Protein AF-A0AAW0W964-F1 (afdb_monomer)

Mean predicted aligned error: 4.74 Å

Organism: Cherax quadricarinatus (NCBI:txid27406)

Sequence (251 aa):
DKFVESQHTDKDSLHNAIYWYRKGFEVQPNEYAGINLATLLVIAGNDFSKSAELKHIGRVLNNLIGKKGSLSSLEDYWDVATFFEISVLAEDYGKAVQAAECMFKLKPPNWYLKSTIGNIMLINRFRKRPEDTEPGPEETIFNFWIDYFVEATKTELGDVIRFPILILEPTRMYQPSYYLPSYVTVNLGAEEKSIQVWNLCLDQMKGNCRQVHDWLFNASSIKTITLYKRDERAVFLYVQENSDDFQMFFP

Solvent-accessible surface area (backbone atoms only — not comparable to full-atom values): 14137 Å² total; per-residue (Å²): 104,72,28,68,72,48,74,69,62,42,58,66,56,47,53,52,49,43,51,52,30,47,54,47,29,74,77,56,75,45,63,71,42,41,51,53,32,45,45,48,42,26,59,74,64,48,45,56,95,74,32,67,64,45,46,48,45,52,51,51,47,52,54,58,52,55,74,71,49,55,81,93,71,54,84,53,64,68,62,40,49,49,53,22,52,52,20,54,64,71,67,37,28,63,58,20,40,56,27,49,55,51,52,63,72,66,66,66,61,52,69,60,52,46,54,56,52,51,52,50,55,46,40,64,70,40,49,91,67,70,90,86,63,79,74,51,62,47,43,50,55,31,50,49,52,50,53,25,51,54,56,42,50,52,91,69,89,68,101,68,50,66,42,51,29,32,34,57,46,72,65,49,102,89,40,76,56,47,76,40,49,27,38,39,33,55,38,76,88,46,96,71,37,31,41,36,43,38,52,62,49,62,47,45,73,71,72,75,48,87,73,90,46,71,46,78,40,45,59,89,42,51,72,52,75,46,77,38,94,90,41,89,48,28,35,37,45,37,46,71,92,48,97,69,66,46,42,35,31,48,88

Nearest PDB structures (foldseek):
  5ulm-assembly2_B  TM=9.251E-01  e=2.725E-22  Homo sapiens
  5ulm-assembly1_A  TM=9.257E-01  e=1.596E-21  Homo sapiens
  8qgy-assembly1_A  TM=9.243E-01  e=6.568E-21  Homo sapiens
  8qgy-assembly1_B  TM=9.274E-01  e=2.322E-20  Homo sapiens
  4i1a-assembly3_A  TM=4.425E-01  e=7.559E+00  Bacillus subtilis subsp. subtilis str. 168

Radius of gyration: 20.47 Å; Cα contacts (8 Å, |Δi|>4): 343; chains: 1; bounding box: 44×40×60 Å

Foldseek 3Di:
DVCVVVVNPPVVVLVVLLVVLVVVCVVPNDLVSLLSNLLSCLSVVDQCVPDPSNVVSLVSLCVRLVVVDDLVPDLDLSSLLSQLSSCVSVVVLVSNLVSLQVNVVNPDDLVSLVVSLVSSVSNVVSHDDDPPDDDALSVVSSVLSSQQSVQVNDPDDDPDQKFWKWWWDPDDPPRHIDTWTWMWGFPPPDPFTWIKIATSDSCVSVVNDDDDGIDIGTPVQWPDKDADPVDRQWIWTDGNPDPDITTIGGD

InterPro domains:
  IPR025136 MAP3K, TRAFs-binding domain [PF13281] (1-148)
  IPR043969 MAP3K, PH domain [PF19039] (160-251)

pLDDT: mean 92.48, std 6.0, range [64.12, 98.38]

Structure (mmCIF, N/CA/C/O backbone):
data_AF-A0AAW0W964-F1
#
_entry.id   AF-A0AAW0W964-F1
#
loop_
_atom_site.group_PDB
_atom_site.id
_atom_site.type_symbol
_atom_site.label_atom_id
_atom_site.label_alt_id
_atom_site.label_comp_id
_atom_site.label_asym_id
_atom_site.label_entity_id
_atom_site.label_seq_id
_atom_site.pdbx_PDB_ins_code
_atom_site.Cartn_x
_atom_site.Cartn_y
_atom_site.Cartn_z
_atom_site.occupancy
_atom_site.B_iso_or_equiv
_atom_site.auth_seq_id
_atom_site.auth_comp_id
_atom_site.auth_asym_id
_atom_site.auth_atom_id
_atom_site.pdbx_PDB_model_num
ATOM 1 N N . ASP A 1 1 ? -4.528 -11.127 -19.262 1.00 69.62 1 ASP A N 1
ATOM 2 C CA . ASP A 1 1 ? -3.121 -11.004 -19.699 1.00 69.62 1 ASP A CA 1
ATOM 3 C C . ASP A 1 1 ? -2.576 -12.412 -19.895 1.00 69.62 1 ASP A C 1
ATOM 5 O O . ASP A 1 1 ? -2.638 -13.194 -18.953 1.00 69.62 1 ASP A O 1
ATOM 9 N N . LYS A 1 2 ? -2.079 -12.750 -21.094 1.00 84.69 2 LYS A N 1
ATOM 10 C CA . LYS A 1 2 ? -1.660 -14.125 -21.432 1.00 84.69 2 LYS A CA 1
ATOM 11 C C . LYS A 1 2 ? -0.538 -14.654 -20.536 1.00 84.69 2 LYS A C 1
ATOM 13 O O . LYS A 1 2 ? -0.539 -15.830 -20.186 1.00 84.69 2 LYS A O 1
ATOM 18 N N . PHE A 1 3 ? 0.398 -13.796 -20.132 1.00 84.75 3 PHE A N 1
ATOM 19 C CA . PHE A 1 3 ? 1.490 -14.191 -19.252 1.00 84.75 3 PHE A CA 1
ATOM 20 C C . PHE A 1 3 ? 0.966 -14.512 -17.848 1.00 84.75 3 PHE A C 1
ATOM 22 O O . PHE A 1 3 ? 1.270 -15.580 -17.316 1.00 84.75 3 PHE A O 1
ATOM 29 N N . VAL A 1 4 ? 0.119 -13.652 -17.280 1.00 81.75 4 VAL A N 1
ATOM 30 C CA . VAL A 1 4 ? -0.502 -13.888 -15.962 1.00 81.75 4 VAL A CA 1
ATOM 31 C C . VAL A 1 4 ? -1.421 -15.118 -15.991 1.00 81.75 4 VAL A C 1
ATOM 33 O O . VAL A 1 4 ? -1.336 -15.972 -15.110 1.00 81.75 4 VAL A O 1
ATOM 36 N N . GLU A 1 5 ? -2.242 -15.261 -17.034 1.00 84.44 5 GLU A N 1
ATOM 37 C CA . GLU A 1 5 ? -3.156 -16.399 -17.237 1.00 84.44 5 GLU A CA 1
ATOM 38 C C . GLU A 1 5 ? -2.407 -17.730 -17.393 1.00 84.44 5 GLU A C 1
ATOM 40 O O . GLU A 1 5 ? -2.866 -18.760 -16.905 1.00 84.44 5 GLU A O 1
ATOM 45 N N . SER A 1 6 ? -1.213 -17.712 -17.993 1.00 83.69 6 SER A N 1
ATOM 46 C CA . SER A 1 6 ? -0.332 -18.884 -18.116 1.00 83.69 6 SER A CA 1
ATOM 47 C C . SER A 1 6 ? 0.390 -19.272 -16.816 1.00 83.69 6 SER A C 1
ATOM 49 O O . SER A 1 6 ? 1.357 -20.033 -16.852 1.00 83.69 6 SER A O 1
ATOM 51 N N . GLN A 1 7 ? 0.002 -18.709 -15.668 1.00 86.31 7 GLN A N 1
ATOM 52 C CA . GLN A 1 7 ? 0.743 -18.826 -14.408 1.00 86.31 7 GLN A CA 1
ATOM 53 C C . GLN A 1 7 ? 2.214 -18.395 -14.538 1.00 86.31 7 GLN A C 1
ATOM 55 O O . GLN A 1 7 ? 3.093 -18.936 -13.866 1.00 86.31 7 GLN A O 1
ATOM 60 N N . HIS A 1 8 ? 2.478 -17.368 -15.351 1.00 86.31 8 HIS A N 1
ATOM 61 C CA . HIS A 1 8 ? 3.801 -16.777 -15.578 1.00 86.31 8 HIS A CA 1
ATOM 62 C C . HIS A 1 8 ? 4.788 -17.668 -16.360 1.00 86.31 8 HIS A C 1
ATOM 64 O O . HIS A 1 8 ? 6.011 -17.516 -16.229 1.00 86.31 8 HIS A O 1
ATOM 70 N N . THR A 1 9 ? 4.276 -18.592 -17.181 1.00 87.25 9 THR A N 1
ATOM 71 C CA . THR A 1 9 ? 5.090 -19.538 -17.967 1.00 87.25 9 THR A CA 1
ATOM 72 C C . THR A 1 9 ? 5.253 -19.146 -19.438 1.00 87.25 9 THR A C 1
ATOM 74 O O . THR A 1 9 ? 6.277 -19.480 -20.030 1.00 87.25 9 THR A O 1
ATOM 77 N N . ASP A 1 10 ? 4.322 -18.379 -20.016 1.00 92.19 10 ASP A N 1
ATOM 78 C CA . ASP A 1 10 ? 4.367 -17.924 -21.414 1.00 92.19 10 ASP A CA 1
ATOM 79 C C . ASP A 1 10 ? 5.400 -16.798 -21.619 1.00 92.19 10 ASP A C 1
ATOM 81 O O . ASP A 1 10 ? 5.095 -15.600 -21.633 1.00 92.19 10 ASP A O 1
ATOM 85 N N . LYS A 1 11 ? 6.669 -17.192 -21.757 1.00 92.19 11 LYS A N 1
ATOM 86 C CA . LYS A 1 11 ? 7.786 -16.263 -21.974 1.00 92.19 11 LYS A CA 1
ATOM 87 C C . LYS A 1 11 ? 7.728 -15.560 -23.330 1.00 92.19 11 LYS A C 1
ATOM 89 O O . LYS A 1 11 ? 8.245 -14.451 -23.434 1.00 92.19 11 LYS A O 1
ATOM 94 N N . ASP A 1 12 ? 7.072 -16.136 -24.333 1.00 93.31 12 ASP A N 1
ATOM 95 C CA . ASP A 1 12 ? 6.943 -15.510 -25.651 1.00 93.31 12 ASP A CA 1
ATOM 96 C C . ASP A 1 12 ? 6.002 -14.305 -25.598 1.00 93.31 12 ASP A C 1
ATOM 98 O O . ASP A 1 12 ? 6.335 -13.231 -26.110 1.00 93.31 12 ASP A O 1
ATOM 102 N N . SER A 1 13 ? 4.861 -14.430 -24.914 1.00 92.31 13 SER A N 1
ATOM 103 C CA . SER A 1 13 ? 3.975 -13.291 -24.651 1.00 92.31 13 SER A CA 1
ATOM 104 C C . SER A 1 13 ? 4.677 -12.203 -23.835 1.00 92.31 13 SER A C 1
ATOM 106 O O . SER A 1 13 ? 4.548 -11.024 -24.167 1.00 92.31 13 SER A O 1
ATOM 108 N N . LEU A 1 14 ? 5.479 -12.576 -22.829 1.00 92.75 14 LEU A N 1
ATOM 109 C CA . LEU A 1 14 ? 6.284 -11.627 -22.048 1.00 92.75 14 LEU A CA 1
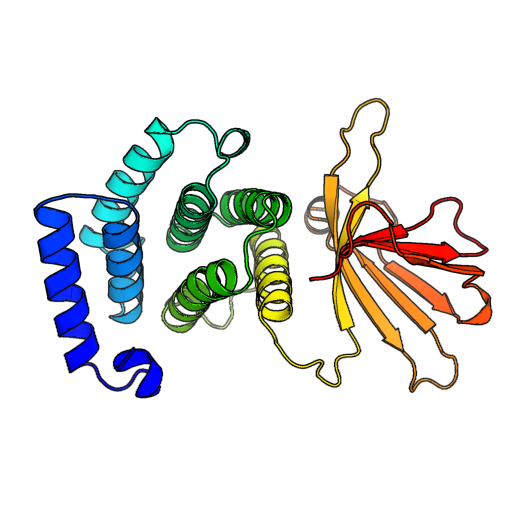ATOM 110 C C . LEU A 1 14 ? 7.285 -10.863 -22.931 1.00 92.75 14 LEU A C 1
ATOM 112 O O . LEU A 1 14 ? 7.324 -9.634 -22.893 1.00 92.75 14 LEU A O 1
ATOM 116 N N . HIS A 1 15 ? 8.076 -11.562 -23.750 1.00 94.75 15 HIS A N 1
ATOM 117 C CA . HIS A 1 15 ? 9.058 -10.923 -24.634 1.00 94.75 15 HIS A CA 1
ATOM 118 C C . HIS A 1 15 ? 8.397 -10.001 -25.663 1.00 94.75 15 HIS A C 1
ATOM 120 O O . HIS A 1 15 ? 8.884 -8.892 -25.895 1.00 94.75 15 HIS A O 1
ATOM 126 N N . ASN A 1 16 ? 7.266 -10.421 -26.236 1.00 95.62 16 ASN A N 1
ATOM 127 C CA . ASN A 1 16 ? 6.490 -9.595 -27.158 1.00 95.62 16 ASN A CA 1
ATOM 128 C C . ASN A 1 16 ? 5.936 -8.340 -26.473 1.00 95.62 16 ASN A C 1
ATOM 130 O O . ASN A 1 16 ? 6.028 -7.250 -27.037 1.00 95.62 16 ASN A O 1
ATOM 134 N N . ALA A 1 17 ? 5.409 -8.462 -25.252 1.00 95.00 17 ALA A N 1
ATOM 135 C CA . ALA A 1 17 ? 4.933 -7.315 -24.484 1.00 95.00 17 ALA A CA 1
ATOM 136 C C . ALA A 1 17 ? 6.071 -6.318 -24.219 1.00 95.00 17 ALA A C 1
ATOM 138 O O . ALA A 1 17 ? 5.933 -5.138 -24.535 1.00 95.00 17 ALA A O 1
ATOM 139 N N . ILE A 1 18 ? 7.226 -6.792 -23.738 1.00 96.62 18 ILE A N 1
ATOM 140 C CA . ILE A 1 18 ? 8.418 -5.955 -23.522 1.00 96.62 18 ILE A CA 1
ATOM 141 C C . ILE A 1 18 ? 8.815 -5.238 -24.815 1.00 96.62 18 ILE A C 1
ATOM 143 O O . ILE A 1 18 ? 9.087 -4.040 -24.790 1.00 96.62 18 ILE A O 1
ATOM 147 N N . TYR A 1 19 ? 8.843 -5.945 -25.949 1.00 96.81 19 TYR A N 1
ATOM 148 C CA . TYR A 1 19 ? 9.192 -5.355 -27.240 1.00 96.81 19 TYR A CA 1
ATOM 149 C C . TYR A 1 19 ? 8.268 -4.186 -27.606 1.00 96.81 19 TYR A C 1
ATOM 151 O O . TYR A 1 19 ? 8.751 -3.099 -27.931 1.00 96.81 19 TYR A O 1
ATOM 159 N N . TRP A 1 20 ? 6.951 -4.381 -27.516 1.00 96.94 20 TRP A N 1
ATOM 160 C CA . TRP A 1 20 ? 5.979 -3.358 -27.901 1.00 96.94 20 TRP A CA 1
ATOM 161 C C . TRP A 1 20 ? 5.921 -2.189 -26.919 1.00 96.94 20 TRP A C 1
ATOM 163 O O . TRP A 1 20 ? 5.897 -1.040 -27.361 1.00 96.94 20 TRP A O 1
ATOM 173 N N . TYR A 1 21 ? 5.983 -2.447 -25.609 1.00 97.06 21 TYR A N 1
ATOM 174 C CA . TYR A 1 21 ? 6.066 -1.380 -24.609 1.00 97.06 21 TYR A CA 1
ATOM 175 C C . TYR A 1 21 ? 7.348 -0.561 -24.762 1.00 97.06 21 TYR A C 1
ATOM 177 O O . TYR A 1 21 ? 7.292 0.665 -24.699 1.00 97.06 21 TYR A O 1
ATOM 185 N N . ARG A 1 22 ? 8.485 -1.208 -25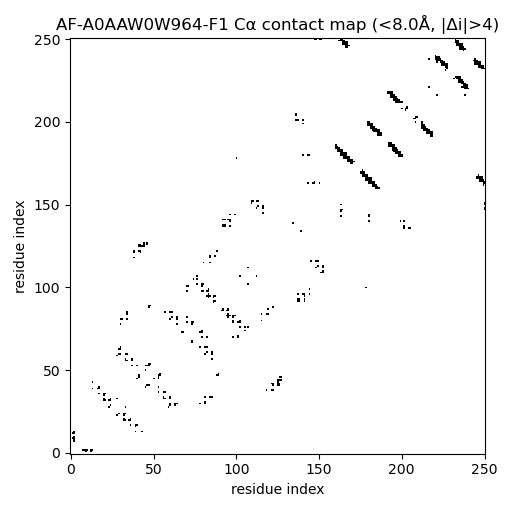.050 1.00 97.62 22 ARG A N 1
ATOM 186 C CA . ARG A 1 22 ? 9.748 -0.518 -25.341 1.00 97.62 22 ARG A CA 1
ATOM 187 C C . ARG A 1 22 ? 9.615 0.390 -26.555 1.00 97.62 22 ARG A C 1
ATOM 189 O O . ARG A 1 22 ? 9.970 1.561 -26.472 1.00 97.62 22 ARG A O 1
ATOM 196 N N . LYS A 1 23 ? 9.054 -0.112 -27.658 1.00 96.69 23 LYS A N 1
ATOM 197 C CA . LYS A 1 23 ? 8.843 0.692 -28.871 1.00 96.69 23 LYS A CA 1
ATOM 198 C C . LYS A 1 23 ? 7.912 1.875 -28.627 1.00 96.69 23 LYS A C 1
ATOM 200 O O . LYS A 1 23 ? 8.220 2.981 -29.059 1.00 96.69 23 LYS A O 1
ATOM 205 N N . GLY A 1 24 ? 6.812 1.665 -27.906 1.00 95.75 24 GLY A N 1
ATOM 206 C CA . GLY A 1 24 ? 5.900 2.744 -27.528 1.00 95.75 24 GLY A CA 1
ATOM 207 C C . GLY A 1 24 ? 6.585 3.807 -26.667 1.00 95.75 24 GLY A C 1
ATOM 208 O O . GLY A 1 24 ? 6.453 4.997 -26.939 1.00 95.75 24 GLY A O 1
ATOM 209 N N . PHE A 1 25 ? 7.371 3.378 -25.679 1.00 96.44 25 PHE A N 1
ATOM 210 C CA . PHE A 1 25 ? 8.092 4.276 -24.780 1.00 96.44 25 PHE A CA 1
ATOM 211 C C . PHE A 1 25 ? 9.202 5.068 -25.487 1.00 96.44 25 PHE A C 1
ATOM 213 O O . PHE A 1 25 ? 9.373 6.247 -25.199 1.00 96.44 25 PHE A O 1
ATOM 220 N N . GLU A 1 26 ? 9.919 4.460 -26.438 1.00 95.62 26 GLU A N 1
ATOM 221 C CA . GLU A 1 26 ? 10.921 5.139 -27.278 1.00 95.62 26 GLU A CA 1
ATOM 222 C C . GLU A 1 26 ? 10.301 6.251 -28.140 1.00 95.62 26 GLU A C 1
ATOM 224 O O . GLU A 1 26 ? 10.921 7.296 -28.335 1.00 95.62 26 GLU A O 1
ATOM 229 N N . VAL A 1 27 ? 9.087 6.034 -28.659 1.00 95.38 27 VAL A N 1
ATOM 230 C CA . VAL A 1 27 ? 8.383 7.002 -29.517 1.00 95.38 27 VAL A CA 1
ATOM 231 C C . VAL A 1 27 ? 7.747 8.120 -28.695 1.00 95.38 27 VAL A C 1
ATOM 233 O O . VAL A 1 27 ? 7.888 9.294 -29.035 1.00 95.38 27 VAL A O 1
ATOM 236 N N . GLN A 1 28 ? 7.035 7.767 -27.625 1.00 94.12 28 GLN A N 1
ATOM 237 C CA . GLN A 1 28 ? 6.332 8.719 -26.775 1.00 94.12 28 GLN A CA 1
ATOM 238 C C . GLN A 1 28 ? 6.397 8.277 -25.307 1.00 94.12 28 GLN A C 1
ATOM 240 O O . GLN A 1 28 ? 5.513 7.5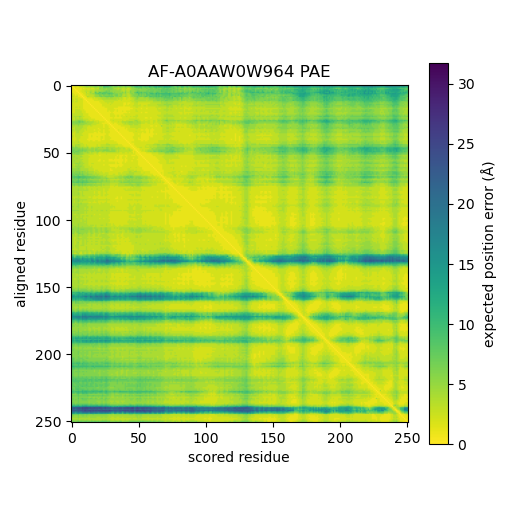55 -24.830 1.00 94.12 28 GLN A O 1
ATOM 245 N N . PRO A 1 29 ? 7.413 8.744 -24.561 1.00 93.25 29 PRO A N 1
ATOM 246 C CA . PRO A 1 29 ? 7.522 8.453 -23.142 1.00 93.25 29 PRO A CA 1
ATOM 247 C C . PRO A 1 29 ? 6.300 8.970 -22.375 1.00 93.25 29 PRO A C 1
ATOM 249 O O . PRO A 1 29 ? 5.965 10.152 -22.447 1.00 93.25 29 PRO A O 1
ATOM 252 N N . ASN A 1 30 ? 5.648 8.080 -21.632 1.00 94.19 30 ASN A N 1
ATOM 253 C CA . ASN A 1 30 ? 4.539 8.389 -20.731 1.00 94.19 30 ASN A CA 1
ATOM 254 C C . ASN A 1 30 ? 4.547 7.425 -19.536 1.00 94.19 30 ASN A C 1
ATOM 256 O O . ASN A 1 30 ? 5.224 6.392 -19.568 1.00 94.19 30 ASN A O 1
ATOM 260 N N . GLU A 1 31 ? 3.806 7.778 -18.490 1.00 92.44 31 GLU A N 1
ATOM 261 C CA . GLU A 1 31 ? 3.749 7.065 -17.214 1.00 92.44 31 GLU A CA 1
ATOM 262 C C . GLU A 1 31 ? 3.287 5.620 -17.396 1.00 92.44 31 GLU A C 1
ATOM 264 O O . GLU A 1 31 ? 3.983 4.688 -16.996 1.00 92.44 31 GLU A O 1
ATOM 269 N N . TYR A 1 32 ? 2.165 5.435 -18.096 1.00 91.06 32 TYR A N 1
ATOM 270 C CA . TYR A 1 32 ? 1.557 4.129 -18.328 1.00 91.06 32 TYR A CA 1
ATOM 271 C C . TYR A 1 32 ? 2.494 3.170 -19.074 1.00 91.06 32 TYR A C 1
ATOM 273 O O . TYR A 1 32 ? 2.693 2.028 -18.658 1.00 91.06 32 TYR A O 1
ATOM 281 N N . ALA A 1 33 ? 3.094 3.613 -20.180 1.00 93.25 33 ALA A N 1
ATOM 282 C CA . ALA A 1 33 ? 4.009 2.779 -20.953 1.00 93.25 33 ALA A CA 1
ATOM 283 C C . ALA A 1 33 ? 5.302 2.493 -20.179 1.00 93.25 33 ALA A C 1
ATOM 285 O O . ALA A 1 33 ? 5.790 1.364 -20.199 1.00 93.25 33 ALA A O 1
ATOM 286 N N . GLY A 1 34 ? 5.842 3.498 -19.484 1.00 95.44 34 GLY A N 1
ATOM 287 C CA . GLY A 1 34 ? 7.085 3.356 -18.735 1.00 95.44 34 GLY A CA 1
ATOM 288 C C . GLY A 1 34 ? 6.947 2.407 -17.550 1.00 95.44 34 GLY A C 1
ATOM 289 O O . GLY A 1 34 ? 7.818 1.559 -17.362 1.00 95.44 34 GLY A O 1
ATOM 290 N N . ILE A 1 35 ? 5.857 2.494 -16.780 1.00 94.44 35 ILE A N 1
ATOM 291 C CA . ILE A 1 35 ? 5.691 1.633 -15.608 1.00 94.44 35 ILE A CA 1
ATOM 292 C C . ILE A 1 35 ? 5.424 0.180 -15.993 1.00 94.44 35 ILE A C 1
ATOM 294 O O . ILE A 1 35 ? 6.065 -0.719 -15.453 1.00 94.44 35 ILE A O 1
ATOM 298 N N . ASN A 1 36 ? 4.590 -0.060 -17.011 1.00 93.62 36 ASN A N 1
ATOM 299 C CA . ASN A 1 36 ? 4.369 -1.408 -17.534 1.00 93.62 36 ASN A CA 1
ATOM 300 C C . ASN A 1 36 ? 5.663 -2.007 -18.096 1.00 93.62 36 ASN A C 1
ATOM 302 O O . ASN A 1 36 ? 5.990 -3.155 -17.801 1.00 93.62 36 ASN A O 1
ATOM 306 N N . LEU A 1 37 ? 6.448 -1.226 -18.846 1.00 96.00 37 LEU A N 1
ATOM 307 C CA . LEU A 1 37 ? 7.749 -1.675 -19.338 1.00 96.00 37 LEU A CA 1
ATOM 308 C C . LEU A 1 37 ? 8.696 -2.041 -18.189 1.00 96.00 37 LEU A C 1
ATOM 310 O O . LEU A 1 37 ? 9.320 -3.100 -18.229 1.00 96.00 37 LEU A O 1
ATOM 314 N N . ALA A 1 38 ? 8.796 -1.195 -17.161 1.00 95.62 38 ALA A N 1
ATOM 315 C CA . ALA A 1 38 ? 9.648 -1.453 -16.005 1.00 95.62 38 ALA A CA 1
ATOM 316 C C . ALA A 1 38 ? 9.230 -2.729 -15.257 1.00 95.62 38 ALA A C 1
ATOM 318 O O . ALA A 1 38 ? 10.078 -3.577 -14.974 1.00 95.62 38 ALA A O 1
ATOM 319 N N . THR A 1 39 ? 7.931 -2.907 -15.011 1.00 93.62 39 THR A N 1
ATOM 320 C CA . THR A 1 39 ? 7.362 -4.112 -14.392 1.00 93.62 39 THR A CA 1
ATOM 321 C C . THR A 1 39 ? 7.710 -5.363 -15.198 1.00 93.62 39 THR A C 1
ATOM 323 O O . THR A 1 39 ? 8.255 -6.322 -14.651 1.00 93.62 39 THR A O 1
ATOM 326 N N . LEU A 1 40 ? 7.496 -5.348 -16.518 1.00 94.62 40 LEU A N 1
ATOM 327 C CA . LEU A 1 40 ? 7.810 -6.487 -17.389 1.00 94.62 40 LEU A CA 1
ATOM 328 C C . LEU A 1 40 ? 9.313 -6.800 -17.438 1.00 94.62 40 LEU A C 1
ATOM 330 O O . LEU A 1 40 ? 9.702 -7.967 -17.478 1.00 94.62 40 LEU A O 1
ATOM 334 N N . LEU A 1 41 ? 10.177 -5.783 -17.395 1.00 95.06 41 LEU A N 1
ATOM 335 C CA . LEU A 1 41 ? 11.627 -5.973 -17.329 1.00 95.06 41 LEU A CA 1
ATOM 336 C C . LEU A 1 41 ? 12.055 -6.656 -16.024 1.00 95.06 41 LEU A C 1
ATOM 338 O O . LEU A 1 41 ? 12.901 -7.554 -16.071 1.00 95.06 41 LEU A O 1
ATOM 342 N N . VAL A 1 42 ? 11.461 -6.282 -14.885 1.00 93.69 42 VAL A N 1
ATOM 343 C CA . VAL A 1 42 ? 11.688 -6.966 -13.599 1.00 93.69 42 VAL A CA 1
ATOM 344 C C . VAL A 1 42 ? 11.225 -8.421 -13.672 1.00 93.69 42 VAL A C 1
ATOM 346 O O . VAL A 1 42 ? 11.977 -9.318 -13.299 1.00 93.69 42 VAL A O 1
ATOM 349 N N . ILE A 1 43 ? 10.047 -8.682 -14.244 1.00 92.00 43 ILE A N 1
ATOM 350 C CA . ILE A 1 43 ? 9.525 -10.042 -14.470 1.00 92.00 43 ILE A CA 1
ATOM 351 C C . ILE A 1 43 ? 10.469 -10.878 -15.355 1.00 92.00 43 ILE A C 1
ATOM 353 O O . ILE A 1 43 ? 10.639 -12.080 -15.136 1.00 92.00 43 ILE A O 1
ATOM 357 N N . ALA A 1 44 ? 11.126 -10.254 -16.335 1.00 92.44 44 ALA A N 1
ATOM 358 C CA . ALA A 1 44 ? 12.157 -10.883 -17.164 1.00 92.44 44 ALA A CA 1
ATOM 359 C C . ALA A 1 44 ? 13.504 -11.095 -16.436 1.00 92.44 44 ALA A C 1
ATOM 361 O O . ALA A 1 44 ? 14.460 -11.582 -17.037 1.00 92.44 44 ALA A O 1
ATOM 362 N N . GLY A 1 45 ? 13.595 -10.759 -15.146 1.00 91.00 45 GLY A N 1
ATOM 363 C CA . GLY A 1 45 ? 14.761 -10.991 -14.294 1.00 91.00 45 GLY A CA 1
ATOM 364 C C . GLY A 1 45 ? 15.774 -9.847 -14.271 1.00 91.00 45 GLY A C 1
ATOM 365 O O . GLY A 1 45 ? 16.890 -10.048 -13.776 1.00 91.00 45 GLY A O 1
ATOM 366 N N . ASN A 1 46 ? 15.414 -8.669 -14.798 1.00 91.69 46 ASN A N 1
ATOM 367 C CA . ASN A 1 46 ? 16.239 -7.473 -14.664 1.00 91.69 46 ASN A CA 1
ATOM 368 C C . ASN A 1 46 ? 16.173 -6.943 -13.233 1.00 91.69 46 ASN A C 1
ATOM 370 O O . ASN A 1 46 ? 15.136 -6.957 -12.580 1.00 91.69 46 ASN A O 1
ATOM 374 N N . ASP A 1 47 ? 17.300 -6.415 -12.782 1.00 86.25 47 ASP A N 1
ATOM 375 C CA . ASP A 1 47 ? 17.440 -5.799 -11.472 1.00 86.25 47 ASP A CA 1
ATOM 376 C C . ASP A 1 47 ? 17.552 -4.281 -11.638 1.00 86.25 47 ASP A C 1
ATOM 378 O O . ASP A 1 47 ? 18.333 -3.810 -12.471 1.00 86.25 47 ASP A O 1
ATOM 382 N N . PHE A 1 48 ? 16.778 -3.510 -10.871 1.00 85.00 48 PHE A N 1
ATOM 383 C CA . PHE A 1 48 ? 16.728 -2.049 -11.004 1.00 85.00 48 PHE A CA 1
ATOM 384 C C . PHE A 1 48 ? 18.091 -1.395 -10.726 1.00 85.00 48 PHE A C 1
ATOM 386 O O . PHE A 1 48 ? 18.504 -0.465 -11.422 1.00 85.00 48 PHE A O 1
ATOM 393 N N . SER A 1 49 ? 18.850 -1.920 -9.761 1.00 83.56 49 SER A N 1
ATOM 394 C CA . SER A 1 49 ? 20.175 -1.407 -9.407 1.00 83.56 49 SER A CA 1
ATOM 395 C C . SER A 1 49 ? 21.253 -1.741 -10.450 1.00 83.56 49 SER A C 1
ATOM 397 O O . SER A 1 49 ? 22.281 -1.060 -10.504 1.00 83.56 49 SER A O 1
ATOM 399 N N . LYS A 1 50 ? 21.023 -2.728 -11.327 1.00 88.38 50 LYS A N 1
ATOM 400 C CA . LYS A 1 50 ? 22.003 -3.207 -12.324 1.00 88.38 50 LYS A CA 1
ATOM 401 C C . LYS A 1 50 ? 21.638 -2.871 -13.772 1.00 88.38 50 LYS A C 1
ATOM 403 O O . LYS A 1 50 ? 22.534 -2.641 -14.579 1.00 88.38 50 LYS A O 1
ATOM 408 N N . SER A 1 51 ? 20.354 -2.815 -14.114 1.00 93.50 51 SER A N 1
ATOM 409 C CA . SER A 1 51 ? 19.887 -2.594 -15.486 1.00 93.50 51 SER A CA 1
ATOM 410 C C . SER A 1 51 ? 19.896 -1.108 -15.852 1.00 93.50 51 SER A C 1
ATOM 412 O O . SER A 1 51 ? 19.177 -0.292 -15.273 1.00 93.50 51 SER A O 1
ATOM 414 N N . ALA A 1 52 ? 20.708 -0.747 -16.850 1.00 94.81 52 ALA A N 1
ATOM 415 C CA . ALA A 1 52 ? 20.762 0.615 -17.381 1.00 94.81 52 ALA A CA 1
ATOM 416 C C . ALA A 1 52 ? 19.417 1.063 -17.978 1.00 94.81 52 ALA A C 1
ATOM 418 O O . ALA A 1 52 ? 19.052 2.233 -17.844 1.00 94.81 52 ALA A O 1
ATOM 419 N N . GLU A 1 53 ? 18.675 0.132 -18.586 1.00 95.44 53 GLU A N 1
ATOM 420 C CA . GLU A 1 53 ? 17.342 0.386 -19.135 1.00 95.44 53 GLU A CA 1
ATOM 421 C C . GLU A 1 53 ? 16.349 0.730 -18.018 1.00 95.44 53 GLU A C 1
ATOM 423 O O . GLU A 1 53 ? 15.728 1.791 -18.067 1.00 95.44 53 GLU A O 1
ATOM 428 N N . LEU A 1 54 ? 16.277 -0.081 -16.954 1.00 93.75 54 LEU A N 1
ATOM 429 C CA . LEU A 1 54 ? 15.404 0.200 -15.805 1.00 93.75 54 LEU A CA 1
ATOM 430 C C . LEU A 1 54 ? 15.738 1.538 -15.135 1.00 93.75 54 LEU A C 1
ATOM 432 O O . LEU A 1 54 ? 14.838 2.327 -14.853 1.00 93.75 54 LEU A O 1
ATOM 436 N N . LYS A 1 55 ? 17.027 1.852 -14.951 1.00 94.06 55 LYS A N 1
ATOM 437 C CA . LYS A 1 55 ? 17.454 3.160 -14.421 1.00 94.06 55 LYS A CA 1
ATOM 438 C C . LYS A 1 55 ? 17.084 4.319 -15.339 1.00 94.06 55 LYS A C 1
ATOM 440 O O . LYS A 1 55 ? 16.840 5.429 -14.868 1.00 94.06 55 LYS A O 1
ATOM 445 N N . HIS A 1 56 ? 17.116 4.121 -16.655 1.00 95.31 56 HIS A N 1
ATOM 446 C CA . HIS A 1 56 ? 16.689 5.144 -17.604 1.00 95.31 56 HIS A CA 1
ATOM 447 C C . HIS A 1 56 ? 15.180 5.376 -17.513 1.00 95.31 56 HIS A C 1
ATOM 449 O O . HIS A 1 56 ? 14.772 6.518 -17.309 1.00 95.31 56 HIS A O 1
ATOM 455 N N . ILE A 1 57 ? 14.381 4.307 -17.556 1.00 95.75 57 ILE A N 1
ATOM 456 C CA . ILE A 1 57 ? 12.922 4.373 -17.408 1.00 95.75 57 ILE A CA 1
ATOM 457 C C . ILE A 1 57 ? 12.556 5.052 -16.084 1.00 95.75 57 ILE A C 1
ATOM 459 O O . ILE A 1 57 ? 11.814 6.030 -16.088 1.00 95.75 57 ILE A O 1
ATOM 463 N N . GLY A 1 58 ? 13.156 4.629 -14.967 1.00 93.81 58 GLY A N 1
ATOM 464 C CA . GLY A 1 58 ? 12.923 5.227 -13.652 1.00 93.81 58 GLY A CA 1
ATOM 465 C C . GLY A 1 58 ? 13.246 6.724 -13.594 1.00 93.81 58 GLY A C 1
ATOM 466 O O . GLY A 1 58 ? 12.500 7.489 -12.990 1.00 93.81 58 GLY A O 1
ATOM 467 N N . ARG A 1 59 ? 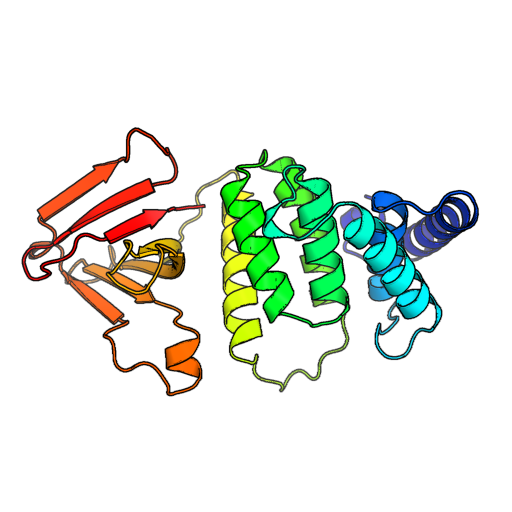14.317 7.188 -14.257 1.00 94.38 59 ARG A N 1
ATOM 468 C CA . ARG A 1 59 ? 14.626 8.630 -14.355 1.00 94.38 59 ARG A CA 1
ATOM 469 C C . ARG A 1 59 ? 13.585 9.392 -15.171 1.00 94.38 59 ARG A C 1
ATOM 471 O O . ARG A 1 59 ? 13.187 10.481 -14.772 1.00 94.38 59 ARG A O 1
ATOM 478 N N . VAL A 1 60 ? 13.154 8.839 -16.303 1.00 96.06 60 VAL A N 1
ATOM 479 C CA . VAL A 1 60 ? 12.128 9.465 -17.150 1.00 96.06 60 VAL A CA 1
ATOM 480 C C . VAL A 1 60 ? 10.806 9.564 -16.395 1.00 96.06 60 VAL A C 1
ATOM 482 O O . VAL A 1 60 ? 10.230 10.645 -16.339 1.00 96.06 60 VAL A O 1
ATOM 485 N N . LEU A 1 61 ? 10.373 8.482 -15.748 1.00 94.88 61 LEU A N 1
ATOM 486 C CA . LEU A 1 61 ? 9.150 8.446 -14.951 1.00 94.88 61 LEU A CA 1
ATOM 487 C C . LEU A 1 61 ? 9.185 9.441 -13.779 1.00 94.88 61 LEU A C 1
ATOM 489 O O . LEU A 1 61 ? 8.247 10.217 -13.610 1.00 94.88 61 LEU A O 1
ATOM 493 N N . ASN A 1 62 ? 10.292 9.500 -13.029 1.00 92.62 62 ASN A N 1
ATOM 494 C CA . ASN A 1 62 ? 10.470 10.499 -11.968 1.00 92.62 62 ASN A CA 1
ATOM 495 C C . ASN A 1 62 ? 10.388 11.937 -12.502 1.00 92.62 62 ASN A C 1
ATOM 497 O O . ASN A 1 62 ? 9.798 12.799 -11.859 1.00 92.62 62 ASN A O 1
ATOM 501 N N . ASN A 1 63 ? 10.945 12.205 -13.687 1.00 94.19 63 ASN A N 1
ATOM 502 C CA . ASN A 1 63 ? 10.854 13.524 -14.314 1.00 94.19 63 ASN A CA 1
ATOM 503 C C . ASN A 1 63 ? 9.430 13.861 -14.780 1.00 94.19 63 ASN A C 1
ATOM 505 O O . ASN A 1 63 ? 9.045 15.027 -14.726 1.00 94.19 63 ASN A O 1
ATOM 509 N N . LEU A 1 64 ? 8.665 12.881 -15.271 1.00 94.25 64 LEU A N 1
ATOM 510 C CA . LEU A 1 64 ? 7.271 13.078 -15.679 1.00 94.25 64 LEU A CA 1
ATOM 511 C C . LEU A 1 64 ? 6.400 13.425 -14.469 1.00 94.25 64 LEU A C 1
ATOM 513 O O . LEU A 1 64 ? 5.748 14.466 -14.477 1.00 94.25 64 LEU A O 1
ATOM 517 N N . ILE A 1 65 ? 6.479 12.627 -13.402 1.00 93.00 65 ILE A N 1
ATOM 518 C CA . ILE A 1 65 ? 5.721 12.873 -12.169 1.00 93.00 65 ILE A CA 1
ATOM 519 C C . ILE A 1 65 ? 6.189 14.146 -11.462 1.00 93.00 65 ILE A C 1
ATOM 521 O O . ILE A 1 65 ? 5.364 14.942 -11.024 1.00 93.00 65 ILE A O 1
ATOM 525 N N . GLY A 1 66 ? 7.496 14.417 -11.423 1.00 91.31 66 GLY A N 1
ATOM 526 C CA . GLY A 1 66 ? 8.038 15.628 -10.800 1.00 91.31 66 GLY A CA 1
ATOM 527 C C . GLY A 1 66 ? 7.538 16.933 -11.433 1.00 91.31 66 GLY A C 1
ATOM 528 O O . GLY A 1 66 ? 7.479 17.956 -10.756 1.00 91.31 66 GLY A O 1
ATOM 529 N N . LYS A 1 67 ? 7.119 16.914 -12.707 1.00 93.75 67 LYS A N 1
ATOM 530 C CA . LYS A 1 67 ? 6.483 18.069 -13.368 1.00 93.75 67 LYS A CA 1
ATOM 531 C C . LYS A 1 67 ? 5.041 18.313 -12.915 1.00 93.75 67 LYS A C 1
ATOM 533 O O . LYS A 1 67 ? 4.535 19.407 -13.147 1.00 93.75 67 LYS A O 1
ATOM 538 N N . LYS A 1 68 ? 4.388 17.325 -12.296 1.00 92.62 68 LYS A N 1
ATOM 539 C CA . LYS A 1 68 ? 2.999 17.412 -11.814 1.00 92.62 68 LYS A CA 1
ATOM 540 C C . LYS A 1 68 ? 2.885 17.959 -10.390 1.00 92.62 68 LYS A C 1
ATOM 542 O O . LYS A 1 68 ? 1.790 18.302 -9.960 1.00 92.62 68 LYS A O 1
ATOM 547 N N . GLY A 1 69 ? 4.006 18.106 -9.686 1.00 91.75 69 GLY A N 1
ATOM 548 C CA . GLY A 1 69 ? 4.066 18.707 -8.355 1.00 91.75 69 GLY A CA 1
ATOM 549 C C . GLY A 1 69 ? 4.525 17.729 -7.279 1.00 91.75 69 GLY A C 1
ATOM 550 O O . GLY A 1 69 ? 5.102 16.680 -7.565 1.00 91.75 69 GLY A O 1
ATOM 551 N N . SER A 1 70 ? 4.315 18.106 -6.019 1.00 92.75 70 SER A N 1
ATOM 552 C CA . SER A 1 70 ? 4.629 17.241 -4.884 1.00 92.75 70 SER A CA 1
ATOM 553 C C . SER A 1 70 ? 3.573 16.152 -4.733 1.00 92.75 70 SER A C 1
ATOM 555 O O . SER A 1 70 ? 2.409 16.363 -5.053 1.00 92.75 70 SER A O 1
ATOM 557 N N . LEU A 1 71 ? 3.947 15.009 -4.157 1.00 93.69 71 LEU A N 1
ATOM 558 C CA . LEU A 1 71 ? 3.021 13.898 -3.909 1.00 93.69 71 LEU A CA 1
ATOM 559 C C . LEU A 1 71 ? 1.729 14.344 -3.198 1.00 93.69 71 LEU A C 1
ATOM 561 O O . LEU A 1 71 ? 0.639 13.920 -3.560 1.00 93.69 71 LEU A O 1
ATOM 565 N N . SER A 1 72 ? 1.846 15.254 -2.228 1.00 90.50 72 SER A N 1
ATOM 566 C CA . SER A 1 72 ? 0.715 15.792 -1.465 1.00 90.50 72 SER A CA 1
ATOM 567 C C . SER A 1 72 ? -0.252 16.668 -2.269 1.00 90.50 72 SER A C 1
ATOM 569 O O . SER A 1 72 ? -1.333 16.956 -1.769 1.00 90.50 72 SER A O 1
ATOM 571 N N . SER A 1 73 ? 0.141 17.145 -3.456 1.00 93.12 73 SER A N 1
ATOM 572 C CA . SER A 1 73 ? -0.701 17.969 -4.334 1.00 93.12 73 SER A CA 1
ATOM 573 C C . SER A 1 73 ? -1.298 17.185 -5.501 1.00 93.12 73 SER A C 1
ATOM 575 O O . SER A 1 73 ? -2.020 17.770 -6.302 1.00 93.12 73 SER A O 1
ATOM 577 N N . LEU A 1 74 ? -0.964 15.899 -5.649 1.00 94.75 74 LEU A N 1
ATOM 578 C CA . LEU A 1 74 ? -1.515 15.060 -6.709 1.00 94.75 74 LEU A CA 1
ATOM 579 C C . LEU A 1 74 ? -2.944 14.639 -6.350 1.00 94.75 74 LEU A C 1
ATOM 581 O O . LEU A 1 74 ? -3.179 14.045 -5.299 1.00 94.75 74 LEU A O 1
ATOM 585 N N . GLU A 1 75 ? -3.883 14.933 -7.246 1.00 95.19 75 GLU A N 1
ATOM 586 C CA . GLU A 1 75 ? -5.300 14.566 -7.105 1.00 95.19 75 GLU A CA 1
ATOM 587 C C . GLU A 1 75 ? -5.703 13.407 -8.029 1.00 95.19 75 GLU A C 1
ATOM 589 O O . GLU A 1 75 ? -6.707 12.739 -7.790 1.00 95.19 75 GLU A O 1
ATOM 594 N N . ASP A 1 76 ? -4.915 13.142 -9.075 1.00 95.81 76 ASP A N 1
ATOM 595 C CA . ASP A 1 76 ? -5.134 12.009 -9.968 1.00 95.81 76 ASP A CA 1
ATOM 596 C C . ASP A 1 76 ? -4.528 10.728 -9.378 1.00 95.81 76 ASP A C 1
ATOM 598 O O . ASP A 1 76 ? -3.354 10.677 -8.999 1.00 95.81 76 ASP A O 1
ATOM 602 N N . TYR A 1 77 ? -5.335 9.666 -9.313 1.00 96.88 77 TYR A N 1
ATOM 603 C CA . TYR A 1 77 ? -4.890 8.389 -8.762 1.00 96.88 77 TYR A CA 1
ATOM 604 C C . TYR A 1 77 ? -3.724 7.786 -9.543 1.00 96.88 77 TYR A C 1
ATOM 606 O O . TYR A 1 77 ? -2.828 7.217 -8.927 1.00 96.88 77 TYR A O 1
ATOM 614 N N . TRP A 1 78 ? -3.728 7.866 -10.874 1.00 96.06 78 TRP A N 1
ATOM 615 C CA . TRP A 1 78 ? -2.703 7.224 -11.693 1.00 96.06 78 TRP A CA 1
ATOM 616 C C . TRP A 1 78 ? -1.350 7.905 -11.531 1.00 96.06 78 TRP A C 1
ATOM 618 O O . TRP A 1 78 ? -0.322 7.228 -11.575 1.00 96.06 78 TRP A O 1
ATOM 628 N N . ASP A 1 79 ? -1.339 9.205 -11.250 1.00 95.75 79 ASP A N 1
ATOM 629 C CA . ASP A 1 79 ? -0.124 9.931 -10.884 1.00 95.75 79 ASP A CA 1
ATOM 630 C C . ASP A 1 79 ? 0.452 9.436 -9.553 1.00 95.75 79 ASP A C 1
ATOM 632 O O . ASP A 1 79 ? 1.648 9.144 -9.457 1.00 95.75 79 ASP A O 1
ATOM 636 N N . VAL A 1 80 ? -0.402 9.270 -8.538 1.00 97.69 80 VAL A N 1
ATOM 637 C CA . VAL A 1 80 ? 0.004 8.727 -7.232 1.00 97.69 80 VAL A CA 1
ATOM 638 C C . VAL A 1 80 ? 0.431 7.259 -7.349 1.00 97.69 80 VAL A C 1
ATOM 640 O O . VAL A 1 80 ? 1.455 6.877 -6.785 1.00 97.69 80 VAL A O 1
ATOM 643 N N . ALA A 1 81 ? -0.300 6.441 -8.110 1.00 97.00 81 ALA A N 1
ATOM 644 C CA . ALA A 1 81 ? 0.017 5.035 -8.352 1.00 97.00 81 ALA A CA 1
ATOM 645 C C . ALA A 1 81 ? 1.353 4.882 -9.088 1.00 97.00 81 ALA A C 1
ATOM 647 O O . ALA A 1 81 ? 2.194 4.088 -8.679 1.00 97.00 81 ALA A O 1
ATOM 648 N N . THR A 1 82 ? 1.612 5.719 -10.092 1.00 95.31 82 THR A N 1
ATOM 649 C CA . THR A 1 82 ? 2.904 5.747 -10.784 1.00 95.31 82 THR A CA 1
ATOM 650 C C . THR A 1 82 ? 4.032 6.100 -9.811 1.00 95.31 82 THR A C 1
ATOM 652 O O . THR A 1 82 ? 5.068 5.436 -9.796 1.00 95.31 82 THR A O 1
ATOM 655 N N . PHE A 1 83 ? 3.847 7.113 -8.955 1.00 96.00 83 PHE A N 1
ATOM 656 C CA . PHE A 1 83 ? 4.830 7.460 -7.922 1.00 96.00 83 PHE A CA 1
ATOM 657 C C . PHE A 1 83 ? 5.073 6.293 -6.950 1.00 96.00 83 PHE A C 1
ATOM 659 O O . PHE A 1 83 ? 6.223 6.000 -6.603 1.00 96.00 83 PHE A O 1
ATOM 666 N N . PHE A 1 84 ? 4.004 5.616 -6.530 1.00 97.31 84 PHE A N 1
ATOM 667 C CA . PHE A 1 84 ? 4.056 4.435 -5.675 1.00 97.31 84 PHE A CA 1
ATOM 668 C C . PHE A 1 84 ? 4.868 3.311 -6.330 1.00 97.31 84 PHE A C 1
ATOM 670 O O . PHE A 1 84 ? 5.844 2.844 -5.747 1.00 97.31 84 PHE A O 1
ATOM 677 N N . GLU A 1 85 ? 4.549 2.937 -7.568 1.00 95.81 85 GLU A N 1
ATOM 678 C CA . GLU A 1 85 ? 5.221 1.855 -8.293 1.00 95.81 85 GLU A CA 1
ATOM 679 C C . GLU A 1 85 ? 6.700 2.173 -8.577 1.00 95.81 85 GLU A C 1
ATOM 681 O O . GLU A 1 85 ? 7.552 1.301 -8.410 1.00 95.81 85 GLU A O 1
ATOM 686 N N . ILE A 1 86 ? 7.053 3.423 -8.913 1.00 93.44 86 ILE A N 1
ATOM 687 C CA . ILE A 1 86 ? 8.462 3.849 -9.043 1.00 93.44 86 ILE A CA 1
ATOM 688 C C . ILE A 1 86 ? 9.200 3.713 -7.709 1.00 93.44 86 ILE A C 1
ATOM 690 O O . ILE A 1 86 ? 10.339 3.244 -7.684 1.00 93.44 86 ILE A O 1
ATOM 694 N N . SER A 1 87 ? 8.565 4.124 -6.608 1.00 95.12 87 SER A N 1
ATOM 695 C CA . SER A 1 87 ? 9.152 4.031 -5.268 1.00 95.12 87 SER A CA 1
ATOM 696 C C . SER A 1 87 ? 9.407 2.574 -4.885 1.00 95.12 87 SER A C 1
ATOM 698 O O . SER A 1 87 ? 10.492 2.253 -4.406 1.00 95.12 87 SER A O 1
ATOM 700 N N . VAL A 1 88 ? 8.468 1.672 -5.194 1.00 94.75 88 VAL A N 1
ATOM 701 C CA . VAL A 1 88 ? 8.649 0.227 -4.994 1.00 94.75 88 VAL A CA 1
ATOM 702 C C . VAL A 1 88 ? 9.758 -0.317 -5.884 1.00 94.75 88 VAL A C 1
ATOM 704 O O . VAL A 1 88 ? 10.604 -1.058 -5.390 1.00 94.75 88 VAL A O 1
ATOM 707 N N . LEU A 1 89 ? 9.803 0.044 -7.172 1.00 91.38 89 LEU A N 1
ATOM 708 C CA . LEU A 1 89 ? 10.860 -0.370 -8.107 1.00 91.38 89 LEU A CA 1
ATOM 709 C C . LEU A 1 89 ? 12.258 0.031 -7.621 1.00 91.38 89 LEU A C 1
ATOM 711 O O . LEU A 1 89 ? 13.192 -0.752 -7.781 1.00 91.38 89 LEU A O 1
ATOM 715 N N . ALA A 1 90 ? 12.377 1.215 -7.019 1.00 90.19 90 ALA A N 1
ATOM 716 C CA . ALA A 1 90 ? 13.610 1.751 -6.448 1.00 90.19 90 ALA A CA 1
ATOM 717 C C . ALA A 1 90 ? 13.888 1.301 -5.000 1.00 90.19 90 ALA A C 1
ATOM 719 O O . ALA A 1 90 ? 14.899 1.717 -4.441 1.00 90.19 90 ALA A O 1
ATOM 720 N N . GLU A 1 91 ? 13.010 0.485 -4.405 1.00 92.00 91 GLU A N 1
ATOM 721 C CA . GLU A 1 91 ? 13.089 0.018 -3.009 1.00 92.00 91 GLU A CA 1
ATOM 722 C C . GLU A 1 91 ? 13.096 1.162 -1.971 1.00 92.00 91 GLU A C 1
ATOM 724 O O . GLU A 1 91 ? 13.561 1.014 -0.843 1.00 92.00 91 GLU A O 1
ATOM 729 N N . ASP A 1 92 ? 12.526 2.316 -2.330 1.00 94.12 92 ASP A N 1
ATOM 730 C CA . ASP A 1 92 ? 12.297 3.442 -1.423 1.00 94.12 92 ASP A CA 1
ATOM 731 C C . ASP A 1 92 ? 10.937 3.268 -0.732 1.00 94.12 92 ASP A C 1
ATOM 733 O O . ASP A 1 92 ? 9.936 3.912 -1.067 1.00 94.12 92 ASP A O 1
ATOM 737 N N . TYR A 1 93 ? 10.888 2.338 0.225 1.00 96.31 93 TYR A N 1
ATOM 738 C CA . TYR A 1 93 ? 9.651 2.003 0.936 1.00 96.31 93 TYR A CA 1
ATOM 739 C C . TYR A 1 93 ? 9.093 3.180 1.741 1.00 96.31 93 TYR A C 1
ATOM 741 O O . TYR A 1 93 ? 7.881 3.290 1.887 1.00 96.31 93 TYR A O 1
ATOM 749 N N . GLY A 1 94 ? 9.939 4.115 2.187 1.00 96.94 94 GLY A N 1
ATOM 750 C CA . GLY A 1 94 ? 9.482 5.340 2.845 1.00 96.94 94 GLY A CA 1
ATOM 751 C C . GLY A 1 94 ? 8.592 6.188 1.931 1.00 96.94 94 GLY A C 1
ATOM 752 O O . GLY A 1 94 ? 7.504 6.603 2.334 1.00 96.94 94 GLY A O 1
ATOM 753 N N . LYS A 1 95 ? 9.004 6.396 0.674 1.00 96.81 95 LYS A N 1
ATOM 754 C CA . LYS A 1 95 ? 8.169 7.077 -0.330 1.00 96.81 95 LYS A CA 1
ATOM 755 C C . LYS A 1 95 ? 6.971 6.242 -0.771 1.00 96.81 95 LYS A C 1
ATOM 757 O O . LYS A 1 95 ? 5.897 6.804 -0.979 1.00 96.81 95 LYS A O 1
ATOM 762 N N . ALA A 1 96 ? 7.126 4.922 -0.872 1.00 97.75 96 ALA A N 1
ATOM 763 C CA . ALA A 1 96 ? 6.013 4.034 -1.202 1.00 97.75 96 ALA A CA 1
ATOM 764 C C . ALA A 1 96 ? 4.899 4.112 -0.141 1.00 97.75 96 ALA A C 1
ATOM 766 O O . ALA A 1 96 ? 3.730 4.228 -0.490 1.00 97.75 96 ALA A O 1
ATOM 767 N N . VAL A 1 97 ? 5.248 4.142 1.148 1.00 98.19 97 VAL A N 1
ATOM 768 C CA . VAL A 1 97 ? 4.291 4.307 2.256 1.00 98.19 97 VAL A CA 1
ATOM 769 C C . VAL A 1 97 ? 3.550 5.645 2.174 1.00 98.19 97 VAL A C 1
ATOM 771 O O . VAL A 1 97 ? 2.331 5.675 2.323 1.00 98.19 97 VAL A O 1
ATOM 774 N N . GLN A 1 98 ? 4.251 6.745 1.881 1.00 97.19 98 GLN A N 1
ATOM 775 C CA . GLN A 1 98 ? 3.608 8.055 1.699 1.00 97.19 98 GLN A CA 1
ATOM 776 C C . GLN A 1 98 ? 2.607 8.038 0.536 1.00 97.19 98 GLN A C 1
ATOM 778 O O . GLN A 1 98 ? 1.509 8.582 0.640 1.00 97.19 98 GLN A O 1
ATOM 783 N N . ALA A 1 99 ? 2.976 7.397 -0.573 1.00 98.00 99 ALA A N 1
ATOM 784 C CA . ALA A 1 99 ? 2.117 7.297 -1.745 1.00 98.00 99 ALA A CA 1
ATOM 785 C C . ALA A 1 99 ? 0.904 6.396 -1.496 1.00 98.00 99 ALA A C 1
ATOM 787 O O . ALA A 1 99 ? -0.202 6.753 -1.893 1.00 98.00 99 ALA A O 1
ATOM 788 N N . ALA A 1 100 ? 1.081 5.293 -0.766 1.00 98.25 100 ALA A N 1
ATOM 789 C CA . ALA A 1 100 ? -0.012 4.435 -0.327 1.00 98.25 100 ALA A CA 1
ATOM 790 C C . ALA A 1 100 ? -1.036 5.209 0.523 1.00 98.25 100 ALA A C 1
ATOM 792 O O . ALA A 1 100 ? -2.238 5.121 0.276 1.00 98.25 100 ALA A O 1
ATOM 793 N N . GLU A 1 101 ? -0.587 6.062 1.447 1.00 97.69 101 GLU A N 1
ATOM 794 C CA . GLU A 1 101 ? -1.499 6.912 2.221 1.00 97.69 101 GLU A CA 1
ATOM 795 C C . GLU A 1 101 ? -2.300 7.874 1.322 1.00 97.69 101 GLU A C 1
ATOM 797 O O . GLU A 1 101 ? -3.509 8.046 1.508 1.00 97.69 101 GLU A O 1
ATOM 802 N N . CYS A 1 102 ? -1.664 8.471 0.308 1.00 97.69 102 CYS A N 1
ATOM 803 C CA . CYS A 1 102 ? -2.356 9.282 -0.698 1.00 97.69 102 CYS A CA 1
ATOM 804 C C . CYS A 1 102 ? -3.375 8.456 -1.502 1.00 97.69 102 CYS A C 1
ATOM 806 O O . CYS A 1 102 ? -4.516 8.891 -1.655 1.00 97.69 102 CYS A O 1
ATOM 808 N N . MET A 1 103 ? -3.018 7.247 -1.949 1.00 97.75 103 MET A N 1
ATOM 809 C CA . MET A 1 103 ? -3.937 6.339 -2.654 1.00 97.75 103 MET A CA 1
ATOM 810 C C . MET A 1 103 ? -5.174 6.024 -1.808 1.00 97.75 103 MET A C 1
ATOM 812 O O . MET A 1 103 ? -6.294 6.068 -2.316 1.00 97.75 103 MET A O 1
ATOM 816 N N . PHE A 1 104 ? -4.997 5.766 -0.509 1.00 97.31 104 PHE A N 1
ATOM 817 C CA . PHE A 1 104 ? -6.104 5.541 0.422 1.00 97.31 104 PHE A CA 1
ATOM 818 C C . PHE A 1 104 ? -7.021 6.766 0.563 1.00 97.31 104 PHE A C 1
ATOM 820 O O . PHE A 1 104 ? -8.250 6.622 0.601 1.00 97.31 104 PHE A O 1
ATOM 827 N N . LYS A 1 105 ? -6.449 7.974 0.625 1.00 96.38 105 LYS A N 1
ATOM 828 C CA . LYS A 1 105 ? -7.211 9.230 0.732 1.00 96.38 105 LYS A CA 1
ATOM 829 C C . LYS A 1 105 ? -8.025 9.536 -0.527 1.00 96.38 105 LYS A C 1
ATOM 831 O O . LYS A 1 105 ? -9.104 10.110 -0.400 1.00 96.38 105 LYS A O 1
ATOM 836 N N . LEU A 1 106 ? -7.548 9.130 -1.706 1.00 96.88 106 LEU A N 1
ATOM 837 C CA . LEU A 1 106 ? -8.220 9.366 -2.991 1.00 96.88 106 LEU A CA 1
ATOM 838 C C . LEU A 1 106 ? -9.483 8.519 -3.212 1.00 96.88 106 LEU A C 1
ATOM 840 O O . LEU A 1 106 ? -10.269 8.848 -4.095 1.00 96.88 106 LEU A O 1
ATOM 844 N N . LYS A 1 107 ? -9.700 7.455 -2.425 1.00 95.44 107 LYS A N 1
ATOM 845 C CA . LYS A 1 107 ? -10.868 6.553 -2.540 1.00 95.44 107 LYS A CA 1
ATOM 846 C C . LYS A 1 107 ? -11.126 6.064 -3.981 1.00 95.44 107 LYS A C 1
ATOM 848 O O . LYS A 1 107 ? -12.230 6.237 -4.505 1.00 95.44 107 LYS A O 1
ATOM 853 N N . PRO A 1 108 ? -10.118 5.489 -4.658 1.00 95.44 108 PRO A N 1
ATOM 854 C CA . PRO A 1 108 ? -10.273 5.042 -6.035 1.00 95.44 108 PRO A CA 1
ATOM 855 C C . PRO A 1 108 ? -11.236 3.843 -6.132 1.00 95.44 108 PRO A C 1
ATOM 857 O O . PRO A 1 108 ? -11.366 3.079 -5.175 1.00 95.44 108 PRO A O 1
ATOM 860 N N . PRO A 1 109 ? -11.856 3.598 -7.300 1.00 94.44 109 PRO A N 1
ATOM 861 C CA . PRO A 1 109 ? -12.589 2.359 -7.546 1.00 94.44 109 PRO A CA 1
ATOM 862 C C . PRO A 1 109 ? -11.693 1.120 -7.396 1.00 94.44 109 PRO A C 1
ATOM 864 O O . PRO A 1 109 ? -10.535 1.136 -7.815 1.00 94.44 109 PRO A O 1
ATOM 867 N N . ASN A 1 110 ? -12.241 -0.001 -6.915 1.00 91.69 110 ASN A N 1
ATOM 868 C CA . ASN A 1 110 ? -11.459 -1.215 -6.618 1.00 91.69 110 ASN A CA 1
ATOM 869 C C . ASN A 1 110 ? -10.637 -1.737 -7.807 1.00 91.69 110 ASN A C 1
ATOM 871 O O . ASN A 1 110 ? -9.571 -2.318 -7.619 1.00 91.69 110 ASN A O 1
ATOM 875 N N . TRP A 1 111 ? -11.094 -1.528 -9.045 1.00 93.75 111 TRP A N 1
ATOM 876 C CA . TRP A 1 111 ? -10.355 -1.980 -10.225 1.00 93.75 111 TRP A CA 1
ATOM 877 C C . TRP A 1 111 ? -9.058 -1.194 -10.471 1.00 93.75 111 TRP A C 1
ATOM 879 O O . TRP A 1 111 ? -8.110 -1.766 -11.007 1.00 93.75 111 TRP A O 1
ATOM 889 N N . TYR A 1 112 ? -8.986 0.070 -10.036 1.00 95.81 112 TYR A N 1
ATOM 890 C CA . TYR A 1 112 ? -7.760 0.872 -10.076 1.00 95.81 112 TYR A CA 1
ATOM 891 C C . TYR A 1 112 ? -6.718 0.241 -9.143 1.00 95.81 112 TYR A C 1
ATOM 893 O O . TYR A 1 112 ? -5.624 -0.112 -9.583 1.00 95.81 112 TYR A O 1
ATOM 901 N N . LEU A 1 113 ? -7.103 -0.006 -7.881 1.00 95.31 113 LEU A N 1
ATOM 902 C CA . LEU A 1 113 ? -6.260 -0.691 -6.893 1.00 95.31 113 LEU A CA 1
ATOM 903 C C . LEU A 1 113 ? -5.822 -2.068 -7.388 1.00 95.31 113 LEU A C 1
ATOM 905 O O . LEU A 1 113 ? -4.639 -2.387 -7.331 1.00 95.31 113 LEU A O 1
ATOM 909 N N . LYS A 1 114 ? -6.747 -2.860 -7.940 1.00 93.88 114 LYS A N 1
ATOM 910 C CA . LYS A 1 114 ? -6.453 -4.203 -8.453 1.00 93.88 114 LYS A CA 1
ATOM 911 C C . LYS A 1 114 ? -5.362 -4.194 -9.527 1.00 93.88 114 LYS A C 1
ATOM 913 O O . LYS A 1 114 ? -4.522 -5.088 -9.532 1.00 93.88 114 LYS A O 1
ATOM 918 N N . SER A 1 115 ? -5.361 -3.195 -10.412 1.00 92.44 115 SER A N 1
ATOM 919 C CA . SER A 1 115 ? -4.322 -3.042 -11.436 1.00 92.44 115 SER A CA 1
ATOM 920 C C . SER A 1 115 ? -2.957 -2.754 -10.806 1.00 92.44 115 SER A C 1
ATOM 922 O O . SER A 1 115 ? -1.996 -3.480 -11.057 1.00 92.44 115 SER A O 1
ATOM 924 N N . THR A 1 116 ? -2.882 -1.734 -9.950 1.00 95.69 116 THR A N 1
ATOM 925 C CA . THR A 1 116 ? -1.634 -1.291 -9.309 1.00 95.69 116 THR A CA 1
ATOM 926 C C . THR A 1 116 ? -1.048 -2.374 -8.402 1.00 95.69 116 THR A C 1
ATOM 928 O O . THR A 1 116 ? 0.128 -2.714 -8.497 1.00 95.69 116 THR A O 1
ATOM 931 N N . ILE A 1 117 ? -1.870 -2.989 -7.549 1.00 94.88 117 ILE A N 1
ATOM 932 C CA . ILE A 1 117 ? -1.425 -4.055 -6.644 1.00 94.88 117 ILE A CA 1
ATOM 933 C C . ILE A 1 117 ? -1.026 -5.312 -7.415 1.00 94.88 117 ILE A C 1
ATOM 935 O O . ILE A 1 117 ? -0.043 -5.953 -7.049 1.00 94.88 117 ILE A O 1
ATOM 939 N N . GLY A 1 118 ? -1.703 -5.626 -8.525 1.00 92.31 118 GLY A N 1
ATOM 940 C CA . GLY A 1 118 ? -1.284 -6.698 -9.428 1.00 92.31 118 GLY A CA 1
ATOM 941 C C . GLY A 1 118 ? 0.152 -6.512 -9.928 1.00 92.31 118 GLY A C 1
ATOM 942 O O . GLY A 1 118 ? 0.951 -7.448 -9.859 1.00 92.31 118 GLY A O 1
ATOM 943 N N . ASN A 1 119 ? 0.514 -5.294 -10.344 1.00 91.38 119 ASN A N 1
ATOM 944 C CA . ASN A 1 119 ? 1.886 -4.966 -10.742 1.00 91.38 119 ASN A CA 1
ATOM 945 C C . ASN A 1 119 ? 2.875 -5.123 -9.583 1.00 91.38 119 ASN A C 1
ATOM 947 O O . ASN A 1 119 ? 3.924 -5.746 -9.755 1.00 91.38 119 ASN A O 1
ATOM 951 N N . ILE A 1 120 ? 2.542 -4.621 -8.389 1.00 94.31 120 ILE A N 1
ATOM 952 C CA . ILE A 1 120 ? 3.420 -4.745 -7.217 1.00 94.31 120 ILE A CA 1
ATOM 953 C C . ILE A 1 120 ? 3.640 -6.205 -6.815 1.00 94.31 120 ILE A C 1
ATOM 955 O O . ILE A 1 120 ? 4.773 -6.602 -6.543 1.00 94.31 120 ILE A O 1
ATOM 959 N N . MET A 1 121 ? 2.593 -7.032 -6.823 1.00 91.44 121 MET A N 1
ATOM 960 C CA . MET A 1 121 ? 2.714 -8.462 -6.528 1.00 91.44 121 MET A CA 1
ATOM 961 C C . MET A 1 121 ? 3.636 -9.169 -7.529 1.00 91.44 121 MET A C 1
ATOM 963 O O . MET A 1 121 ? 4.438 -10.018 -7.135 1.00 91.44 121 MET A O 1
ATOM 967 N N . LEU A 1 122 ? 3.566 -8.802 -8.813 1.00 90.38 122 LEU A N 1
ATOM 968 C CA . LEU A 1 122 ? 4.479 -9.314 -9.835 1.00 90.38 122 LEU A CA 1
ATOM 969 C C . LEU A 1 122 ? 5.921 -8.859 -9.586 1.00 90.38 122 LEU A C 1
ATOM 971 O O . LEU A 1 122 ? 6.831 -9.687 -9.622 1.00 90.38 122 LEU A O 1
ATOM 975 N N . ILE A 1 123 ? 6.137 -7.575 -9.289 1.00 90.75 123 ILE A N 1
ATOM 976 C CA . ILE A 1 123 ? 7.464 -7.037 -8.963 1.00 90.75 123 ILE A CA 1
ATOM 977 C C . ILE A 1 123 ? 8.059 -7.795 -7.775 1.00 90.75 123 ILE A C 1
ATOM 979 O O . ILE A 1 123 ? 9.163 -8.319 -7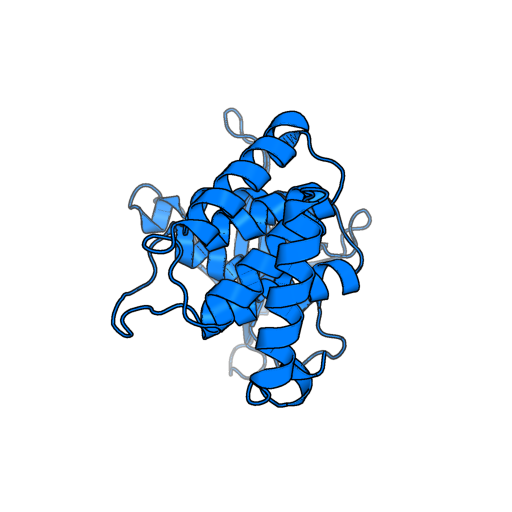.891 1.00 90.75 123 ILE A O 1
ATOM 983 N N . ASN A 1 124 ? 7.320 -7.923 -6.671 1.00 88.25 124 ASN A N 1
ATOM 984 C CA . ASN A 1 124 ? 7.791 -8.601 -5.463 1.00 88.25 124 ASN A CA 1
ATOM 985 C C . ASN A 1 124 ? 8.105 -10.082 -5.713 1.00 88.25 124 ASN A C 1
ATOM 987 O O . ASN A 1 124 ? 9.105 -10.584 -5.212 1.00 88.25 124 ASN A O 1
ATOM 991 N N . ARG A 1 125 ? 7.296 -10.774 -6.527 1.00 87.25 125 ARG A N 1
ATOM 992 C CA . ARG A 1 125 ? 7.501 -12.193 -6.859 1.00 87.25 125 ARG A CA 1
ATOM 993 C C . ARG A 1 125 ? 8.752 -12.446 -7.701 1.00 87.25 125 ARG A C 1
ATOM 995 O O . ARG A 1 125 ? 9.396 -13.476 -7.532 1.00 87.25 125 ARG A O 1
ATOM 1002 N N . PHE A 1 126 ? 9.046 -11.568 -8.658 1.00 87.25 126 PHE A N 1
ATOM 1003 C CA . PHE A 1 126 ? 10.148 -11.759 -9.611 1.00 87.25 126 PHE A CA 1
ATOM 1004 C C . PHE A 1 126 ? 11.430 -11.015 -9.227 1.00 87.25 126 PHE A C 1
ATOM 1006 O O . PHE A 1 126 ? 12.489 -11.259 -9.815 1.00 87.25 126 PHE A O 1
ATOM 1013 N N . ARG A 1 127 ? 11.364 -10.134 -8.226 1.00 84.94 127 ARG A N 1
ATOM 1014 C CA . ARG A 1 127 ? 12.534 -9.489 -7.640 1.00 84.94 127 ARG A CA 1
ATOM 1015 C C . ARG A 1 127 ? 13.419 -10.528 -6.956 1.00 84.94 127 ARG A C 1
ATOM 1017 O O . ARG A 1 127 ? 12.963 -11.371 -6.192 1.00 84.94 127 ARG A O 1
ATOM 1024 N N . LYS A 1 128 ? 14.722 -10.439 -7.215 1.00 72.69 128 LYS A N 1
ATOM 1025 C CA . LYS A 1 128 ? 15.729 -11.288 -6.577 1.00 72.69 128 LYS A CA 1
ATOM 1026 C C . LYS A 1 128 ? 16.078 -10.702 -5.214 1.00 72.69 128 LYS A C 1
ATOM 1028 O O . LYS A 1 128 ? 16.897 -9.790 -5.145 1.00 72.69 128 LYS A O 1
ATOM 1033 N N . ARG A 1 129 ? 15.478 -11.223 -4.147 1.00 71.94 129 ARG A N 1
ATOM 1034 C CA . ARG A 1 129 ? 15.866 -10.900 -2.770 1.00 71.94 129 ARG A CA 1
ATOM 1035 C C . ARG A 1 129 ? 16.499 -12.126 -2.101 1.00 71.94 129 ARG A C 1
ATOM 1037 O O . ARG A 1 129 ? 16.017 -13.229 -2.346 1.00 71.94 129 ARG A O 1
ATOM 1044 N N . PRO A 1 130 ? 17.561 -11.972 -1.288 1.00 72.00 130 PRO A N 1
ATOM 1045 C CA . PRO A 1 130 ? 18.029 -13.061 -0.436 1.00 72.00 130 PRO A CA 1
ATOM 1046 C C . PRO A 1 130 ? 16.914 -13.464 0.537 1.00 72.00 130 PRO A C 1
ATOM 1048 O O . PRO A 1 130 ? 16.372 -12.597 1.222 1.00 72.00 130 PRO A O 1
ATOM 1051 N N . GLU A 1 131 ? 16.582 -14.754 0.588 1.00 66.50 131 GLU A N 1
ATOM 1052 C CA . GLU A 1 131 ? 15.463 -15.296 1.382 1.00 66.50 131 GLU A CA 1
ATOM 1053 C C . GLU A 1 131 ? 15.587 -14.986 2.888 1.00 66.50 131 GLU A C 1
ATOM 1055 O O . GLU A 1 131 ? 14.575 -14.848 3.566 1.00 66.50 131 GLU A O 1
ATOM 1060 N N . ASP A 1 132 ? 16.808 -14.759 3.382 1.00 74.00 132 ASP A N 1
ATOM 1061 C CA . ASP A 1 132 ? 17.109 -14.535 4.805 1.00 74.00 132 ASP A CA 1
ATOM 1062 C C . ASP A 1 132 ? 17.097 -13.056 5.243 1.00 74.00 132 ASP A C 1
ATOM 1064 O O . ASP A 1 132 ? 17.508 -12.728 6.356 1.00 74.00 132 ASP A O 1
ATOM 1068 N N . THR A 1 133 ? 16.696 -12.124 4.373 1.00 81.12 133 THR A N 1
ATOM 1069 C CA . THR A 1 133 ? 16.689 -10.696 4.737 1.00 81.12 133 THR A CA 1
ATOM 1070 C C . THR A 1 133 ? 15.370 -10.320 5.400 1.00 81.12 133 THR A C 1
ATOM 1072 O O . THR A 1 133 ? 14.355 -10.190 4.716 1.00 81.12 133 THR A O 1
ATOM 1075 N N . GLU A 1 134 ? 15.393 -10.081 6.712 1.00 85.44 134 GLU A N 1
ATOM 1076 C CA . GLU A 1 134 ? 14.236 -9.523 7.415 1.00 85.44 134 GLU A CA 1
ATOM 1077 C C . GLU A 1 134 ? 13.869 -8.129 6.867 1.00 85.44 134 GLU A C 1
ATOM 1079 O O . GLU A 1 134 ? 14.759 -7.333 6.534 1.00 85.44 134 GLU A O 1
ATOM 1084 N N . PRO A 1 135 ? 12.566 -7.815 6.743 1.00 89.44 135 PRO A N 1
ATOM 1085 C CA . PRO A 1 135 ? 12.129 -6.515 6.263 1.00 89.44 135 PRO A CA 1
ATOM 1086 C C . PRO A 1 135 ? 12.502 -5.419 7.262 1.00 89.44 135 PRO A C 1
ATOM 1088 O O . PRO A 1 135 ? 12.317 -5.554 8.471 1.00 89.44 135 PRO A O 1
ATOM 1091 N N . GLY A 1 136 ? 12.994 -4.293 6.745 1.00 93.56 136 GLY A N 1
ATOM 1092 C CA . GLY A 1 136 ? 13.230 -3.106 7.566 1.00 93.56 136 GLY A CA 1
ATOM 1093 C C . GLY A 1 136 ? 11.921 -2.497 8.100 1.00 93.56 136 GLY A C 1
ATOM 1094 O O . GLY A 1 136 ? 10.831 -2.885 7.666 1.00 93.56 136 GLY A O 1
ATOM 1095 N N . PRO A 1 137 ? 11.991 -1.497 8.998 1.00 95.81 137 PRO A N 1
ATOM 1096 C CA . PRO A 1 137 ? 10.799 -0.841 9.538 1.00 95.81 137 PRO A CA 1
ATOM 1097 C C . PRO A 1 137 ? 9.879 -0.256 8.454 1.00 95.81 137 PRO A C 1
ATOM 1099 O O . PRO A 1 137 ? 8.686 -0.539 8.436 1.00 95.81 137 PRO A O 1
ATOM 1102 N N . GLU A 1 138 ? 10.421 0.505 7.499 1.00 96.50 138 GLU A N 1
ATOM 1103 C CA . GLU A 1 138 ? 9.655 1.100 6.395 1.00 96.50 138 GLU A CA 1
ATOM 1104 C C . GLU A 1 138 ? 9.016 0.039 5.499 1.00 96.50 138 GLU A C 1
ATOM 1106 O O . GLU A 1 138 ? 7.878 0.194 5.062 1.00 96.50 138 GLU A O 1
ATOM 1111 N N . GLU A 1 139 ? 9.733 -1.052 5.248 1.00 95.44 139 GLU A N 1
ATOM 1112 C CA . GLU A 1 139 ? 9.227 -2.161 4.451 1.00 95.44 139 GLU A CA 1
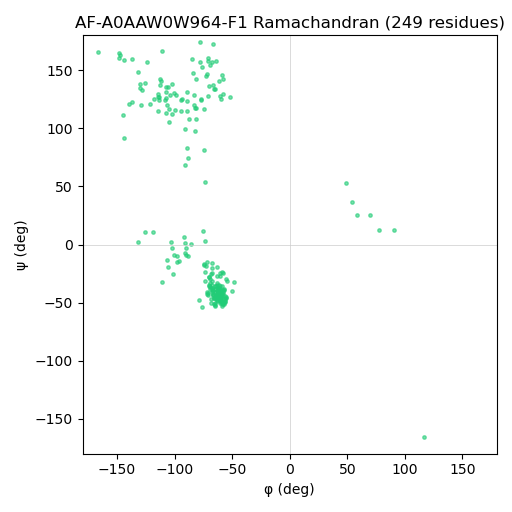ATOM 1113 C C . GLU A 1 139 ? 8.120 -2.934 5.175 1.00 95.44 139 GLU A C 1
ATOM 1115 O O . GLU A 1 139 ? 7.152 -3.357 4.554 1.00 95.44 139 GLU A O 1
ATOM 1120 N N . THR A 1 140 ? 8.211 -3.063 6.498 1.00 96.25 140 THR A N 1
ATOM 1121 C CA . THR A 1 140 ? 7.144 -3.650 7.318 1.00 96.25 140 THR A CA 1
ATOM 1122 C C . THR A 1 140 ? 5.854 -2.833 7.206 1.00 96.25 140 THR A C 1
ATOM 1124 O O . THR A 1 140 ? 4.779 -3.401 7.014 1.00 96.25 140 THR A O 1
ATOM 1127 N N . ILE A 1 141 ? 5.950 -1.498 7.249 1.00 98.00 141 ILE A N 1
ATOM 1128 C CA . ILE A 1 141 ? 4.796 -0.612 7.024 1.00 98.00 141 ILE A CA 1
ATOM 1129 C C . ILE A 1 141 ? 4.296 -0.698 5.576 1.00 98.00 141 ILE A C 1
ATOM 1131 O O . ILE A 1 141 ? 3.092 -0.687 5.329 1.00 98.00 141 ILE A O 1
ATOM 1135 N N . PHE A 1 142 ? 5.200 -0.804 4.604 1.00 97.56 142 PHE A N 1
ATOM 1136 C CA . PHE A 1 142 ? 4.829 -1.005 3.206 1.00 97.56 142 PHE A CA 1
ATOM 1137 C C . PHE A 1 142 ? 4.060 -2.317 2.999 1.00 97.56 142 PHE A C 1
ATOM 1139 O O . PHE A 1 142 ? 3.024 -2.310 2.341 1.00 97.56 142 PHE A O 1
ATOM 1146 N N . ASN A 1 143 ? 4.507 -3.419 3.601 1.00 96.19 143 ASN A N 1
ATOM 1147 C CA . ASN A 1 143 ? 3.823 -4.709 3.512 1.00 96.19 143 ASN A CA 1
ATOM 1148 C C . ASN A 1 143 ? 2.409 -4.637 4.096 1.00 96.19 143 ASN A C 1
ATOM 1150 O O . ASN A 1 143 ? 1.483 -5.160 3.485 1.00 96.19 143 ASN A O 1
ATOM 1154 N N . PHE A 1 144 ? 2.214 -3.897 5.194 1.00 97.94 144 PHE A N 1
ATOM 1155 C CA . PHE A 1 144 ? 0.871 -3.597 5.691 1.00 97.94 144 PHE A CA 1
ATOM 1156 C C . PHE A 1 144 ? -0.009 -2.919 4.627 1.00 97.94 144 PHE A C 1
ATOM 1158 O O . PHE A 1 144 ? -1.167 -3.295 4.466 1.00 97.94 144 PHE A O 1
ATOM 1165 N N . TRP A 1 145 ? 0.514 -1.939 3.884 1.00 98.19 145 TRP A N 1
ATOM 1166 C CA . TRP A 1 145 ? -0.254 -1.275 2.825 1.00 98.19 145 TRP A CA 1
ATOM 1167 C C . TRP A 1 145 ? -0.605 -2.223 1.678 1.00 98.19 145 TRP A C 1
ATOM 1169 O O . TRP A 1 145 ? -1.695 -2.119 1.116 1.00 98.19 145 TRP A O 1
ATOM 1179 N N . ILE A 1 146 ? 0.287 -3.159 1.345 1.00 96.69 146 ILE A N 1
ATOM 1180 C CA . ILE A 1 146 ? -0.013 -4.215 0.374 1.00 96.69 146 ILE A CA 1
ATOM 1181 C C . ILE A 1 146 ? -1.145 -5.101 0.887 1.00 96.69 146 ILE A C 1
ATOM 1183 O O . ILE A 1 146 ? -2.115 -5.288 0.159 1.00 96.69 146 ILE A O 1
ATOM 1187 N N . ASP A 1 147 ? -1.078 -5.568 2.132 1.00 95.19 147 ASP A N 1
ATOM 1188 C CA . ASP A 1 147 ? -2.139 -6.380 2.736 1.00 95.19 147 ASP A CA 1
ATOM 1189 C C . ASP A 1 147 ? -3.477 -5.626 2.764 1.00 95.19 147 ASP A C 1
ATOM 1191 O O . ASP A 1 147 ? -4.504 -6.169 2.353 1.00 95.19 147 ASP A O 1
ATOM 1195 N N . TYR A 1 148 ? -3.457 -4.351 3.164 1.00 97.25 148 TYR A N 1
ATOM 1196 C CA . TYR A 1 148 ? -4.627 -3.473 3.184 1.00 97.25 148 TYR A CA 1
ATOM 1197 C C . TYR A 1 148 ? -5.268 -3.351 1.795 1.00 97.25 148 TYR A C 1
ATOM 1199 O O . TYR A 1 148 ? -6.465 -3.586 1.639 1.00 97.25 148 TYR A O 1
ATOM 1207 N N . PHE A 1 149 ? -4.490 -3.036 0.756 1.00 97.06 149 PHE A N 1
ATOM 1208 C CA . PHE A 1 149 ? -5.046 -2.888 -0.590 1.00 97.06 149 PHE A CA 1
ATOM 1209 C C . PHE A 1 149 ? -5.421 -4.215 -1.248 1.00 97.06 149 PHE A C 1
ATOM 1211 O O . PHE A 1 149 ? -6.371 -4.247 -2.027 1.00 97.06 149 PHE A O 1
ATOM 1218 N N . VAL A 1 150 ? -4.722 -5.313 -0.949 1.00 94.19 150 VAL A N 1
ATOM 1219 C CA . VAL A 1 150 ? -5.141 -6.649 -1.392 1.00 94.19 150 VAL A CA 1
ATOM 1220 C C . VAL A 1 150 ? -6.519 -6.961 -0.818 1.00 94.19 150 VAL A C 1
ATOM 1222 O O . VAL A 1 150 ? -7.401 -7.358 -1.581 1.00 94.19 150 VAL A O 1
ATOM 1225 N N . GLU A 1 151 ? -6.734 -6.727 0.478 1.00 93.44 151 GLU A N 1
ATOM 1226 C CA . GLU A 1 151 ? -8.033 -6.928 1.125 1.00 93.44 151 GLU A CA 1
AT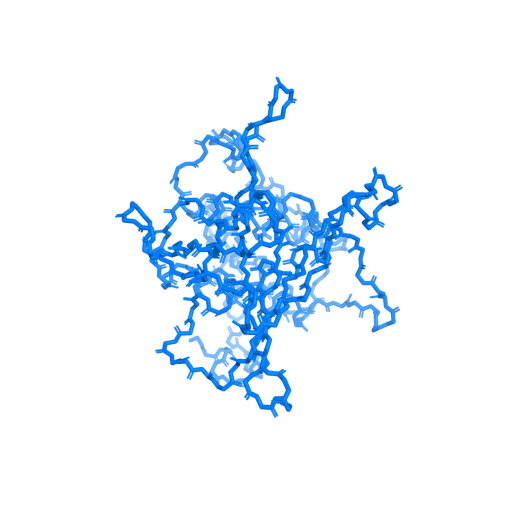OM 1227 C C . GLU A 1 151 ? -9.124 -6.052 0.492 1.00 93.44 151 GLU A C 1
ATOM 1229 O O . GLU A 1 151 ? -10.166 -6.580 0.110 1.00 93.44 151 GLU A O 1
ATOM 1234 N N . ALA A 1 152 ? -8.845 -4.767 0.235 1.00 93.25 152 ALA A N 1
ATOM 1235 C CA . ALA A 1 152 ? -9.776 -3.843 -0.433 1.00 93.25 152 ALA A CA 1
ATOM 1236 C C . ALA A 1 152 ? -10.211 -4.309 -1.840 1.00 93.25 152 ALA A C 1
ATOM 1238 O O . ALA A 1 152 ? -11.249 -3.899 -2.362 1.00 93.25 152 ALA A O 1
ATOM 1239 N N . THR A 1 153 ? -9.408 -5.151 -2.502 1.00 92.62 153 THR A N 1
ATOM 1240 C CA . THR A 1 153 ? -9.717 -5.672 -3.846 1.00 92.62 153 THR A CA 1
ATOM 1241 C C . THR A 1 153 ? -10.484 -6.993 -3.840 1.00 92.62 153 THR A C 1
ATOM 1243 O O . THR A 1 153 ? -10.909 -7.451 -4.909 1.00 92.62 153 THR A O 1
ATOM 1246 N N . LYS A 1 154 ? -10.675 -7.620 -2.674 1.00 90.81 154 LYS A N 1
ATOM 1247 C CA . LYS A 1 154 ? -11.465 -8.848 -2.556 1.00 90.81 154 LYS A CA 1
ATOM 1248 C C . LYS A 1 154 ? -12.950 -8.539 -2.737 1.00 90.81 154 LYS A C 1
ATOM 1250 O O . LYS A 1 154 ? -13.441 -7.469 -2.402 1.00 90.81 154 LYS A O 1
ATOM 1255 N N . THR A 1 155 ? -13.661 -9.499 -3.322 1.00 82.50 155 THR A N 1
ATOM 1256 C CA . THR A 1 155 ? -15.116 -9.400 -3.568 1.00 82.50 155 THR A CA 1
ATOM 1257 C C . THR A 1 155 ? -15.930 -10.277 -2.623 1.00 82.50 155 THR A C 1
ATOM 1259 O O . THR A 1 155 ? -17.138 -10.098 -2.508 1.00 82.50 155 THR A O 1
ATOM 1262 N N . GLU A 1 156 ? -15.264 -11.190 -1.918 1.00 85.19 156 GLU A N 1
ATOM 1263 C CA . GLU A 1 156 ? -15.858 -12.108 -0.957 1.00 85.19 156 GLU A CA 1
ATOM 1264 C C . GLU A 1 156 ? -15.123 -11.968 0.374 1.00 85.19 156 GLU A C 1
ATOM 1266 O O . GLU A 1 156 ? -13.894 -11.856 0.404 1.00 85.19 156 GLU A O 1
ATOM 1271 N N . LEU A 1 157 ? -15.885 -11.977 1.468 1.00 77.50 157 LEU A N 1
ATOM 1272 C CA . LEU A 1 157 ? -15.330 -12.037 2.814 1.00 77.50 157 LEU A CA 1
ATOM 1273 C C . LEU A 1 157 ? -14.845 -13.468 3.061 1.00 77.50 157 LEU A C 1
ATOM 1275 O O . LEU A 1 157 ? -15.639 -14.406 3.026 1.00 77.50 157 LEU A O 1
ATOM 1279 N N . GLY A 1 158 ? -13.540 -13.636 3.271 1.00 76.12 158 GLY A N 1
ATOM 1280 C CA . GLY A 1 158 ? -12.981 -14.914 3.707 1.00 76.12 158 GLY A CA 1
ATOM 1281 C C . GLY A 1 158 ? -13.196 -15.152 5.204 1.00 76.12 158 GLY A C 1
ATOM 1282 O O . GLY A 1 158 ? -13.601 -14.246 5.932 1.00 76.12 158 GLY A O 1
ATOM 1283 N N . ASP A 1 159 ? -12.827 -16.344 5.682 1.00 79.19 159 ASP A N 1
ATOM 1284 C CA . ASP A 1 159 ? -12.763 -16.688 7.114 1.00 79.19 159 ASP A CA 1
ATOM 1285 C C . ASP A 1 159 ? -11.556 -16.015 7.801 1.00 79.19 159 ASP A C 1
ATOM 1287 O O . ASP A 1 159 ? -10.683 -16.654 8.393 1.00 79.19 159 ASP A O 1
ATOM 1291 N N . VAL A 1 160 ? -11.455 -14.695 7.662 1.00 83.62 160 VAL A N 1
ATOM 1292 C CA . VAL A 1 160 ? -10.354 -13.891 8.182 1.00 83.62 160 VAL A CA 1
ATOM 1293 C C . VAL A 1 160 ? -10.754 -13.345 9.546 1.00 83.62 160 VAL A C 1
ATOM 1295 O O . VAL A 1 160 ? -11.773 -12.680 9.691 1.00 83.62 160 VAL A O 1
ATOM 1298 N N . ILE A 1 161 ? -9.933 -13.614 10.559 1.00 89.88 161 ILE A N 1
ATOM 1299 C CA . ILE A 1 161 ? -10.132 -13.072 11.912 1.00 89.88 161 ILE A CA 1
ATOM 1300 C C . ILE A 1 161 ? -9.306 -11.810 12.171 1.00 89.88 161 ILE A C 1
ATOM 1302 O O . ILE A 1 161 ? -9.552 -11.125 13.157 1.00 89.88 161 ILE A O 1
ATOM 1306 N N . ARG A 1 162 ? -8.324 -11.509 11.313 1.00 94.50 162 ARG A N 1
ATOM 1307 C CA . ARG A 1 162 ? -7.389 -10.388 11.453 1.00 94.50 162 ARG A CA 1
ATOM 1308 C C . ARG A 1 162 ? -7.480 -9.453 10.253 1.00 94.50 162 ARG A C 1
ATOM 1310 O O . ARG A 1 162 ? -7.186 -9.861 9.137 1.00 94.50 162 ARG A O 1
ATOM 1317 N N . PHE A 1 163 ? -7.797 -8.192 10.502 1.00 95.50 163 PHE A N 1
ATOM 1318 C CA . PHE A 1 163 ? -8.042 -7.192 9.470 1.00 95.50 163 PHE A CA 1
ATOM 1319 C C . PHE A 1 163 ? -6.964 -6.104 9.515 1.00 95.50 163 PHE A C 1
ATOM 1321 O O . PHE A 1 163 ? -6.706 -5.573 10.602 1.00 95.50 163 PHE A O 1
ATOM 1328 N N . PRO A 1 164 ? -6.329 -5.759 8.380 1.00 97.25 164 PRO A N 1
ATOM 1329 C CA . PRO A 1 164 ? -5.521 -4.551 8.284 1.00 97.25 164 PRO A CA 1
ATOM 1330 C C . PRO A 1 164 ? -6.449 -3.334 8.309 1.00 97.25 164 PRO A C 1
ATOM 1332 O O . PRO A 1 164 ? -7.401 -3.256 7.539 1.00 97.25 164 PRO A O 1
ATOM 1335 N N . ILE A 1 165 ? -6.187 -2.384 9.197 1.00 98.00 165 ILE A N 1
ATOM 1336 C CA . ILE A 1 165 ? -6.988 -1.173 9.377 1.00 98.00 165 ILE A CA 1
ATOM 1337 C C . ILE A 1 165 ? -6.082 0.045 9.542 1.00 98.00 165 ILE A C 1
ATOM 1339 O O . ILE A 1 165 ? -4.919 -0.069 9.922 1.00 98.00 165 ILE A O 1
ATOM 1343 N N . LEU A 1 166 ? -6.623 1.233 9.301 1.00 98.38 166 LEU A N 1
ATOM 1344 C CA . LEU A 1 166 ? -5.957 2.490 9.634 1.00 98.38 166 LEU A CA 1
ATOM 1345 C C . LEU A 1 166 ? -6.669 3.141 10.813 1.00 98.38 166 LEU A C 1
ATOM 1347 O O . LEU A 1 166 ? -7.869 3.394 10.741 1.00 98.38 166 LEU A O 1
ATOM 1351 N N . ILE A 1 167 ? -5.946 3.445 11.883 1.00 97.38 167 ILE A N 1
ATOM 1352 C CA . ILE A 1 167 ? -6.485 4.198 13.016 1.00 97.38 167 ILE A CA 1
ATOM 1353 C C . ILE A 1 167 ? -6.182 5.676 12.798 1.00 97.38 167 ILE A C 1
ATOM 1355 O O . ILE A 1 167 ? -5.035 6.048 12.567 1.00 97.38 167 ILE A O 1
ATOM 1359 N N . LEU A 1 168 ? -7.206 6.528 12.835 1.00 96.00 168 LEU A N 1
ATOM 1360 C CA . LEU A 1 168 ? -7.000 7.972 12.749 1.00 96.00 168 LEU A CA 1
ATOM 1361 C C . LEU A 1 168 ? -6.603 8.517 14.119 1.00 96.00 168 LEU A C 1
ATOM 1363 O O . LEU A 1 168 ? -7.440 8.648 15.010 1.00 96.00 168 LEU A O 1
ATOM 1367 N N . GLU A 1 169 ? -5.336 8.891 14.255 1.00 92.88 169 GLU A N 1
ATOM 1368 C CA . GLU A 1 169 ? -4.855 9.633 15.413 1.00 92.88 169 GLU A CA 1
ATOM 1369 C C . GLU A 1 169 ? -5.270 11.106 15.275 1.00 92.88 169 GLU A C 1
ATOM 1371 O O . GLU A 1 169 ? -4.985 11.733 14.246 1.00 92.88 169 GLU A O 1
ATOM 1376 N N . PRO A 1 170 ? -5.962 11.688 16.270 1.00 89.94 170 PRO A N 1
ATOM 1377 C CA . PRO A 1 170 ? -6.452 13.055 16.184 1.00 89.94 170 PRO A CA 1
ATOM 1378 C C . PRO A 1 170 ? -5.311 14.073 16.267 1.00 89.94 170 PRO A C 1
ATOM 1380 O O . PRO A 1 170 ? -4.242 13.816 16.821 1.00 89.94 170 PRO A O 1
ATOM 1383 N N . THR A 1 171 ? -5.568 15.278 15.757 1.00 89.44 171 THR A N 1
ATOM 1384 C CA . THR A 1 171 ? -4.639 16.407 15.879 1.00 89.44 171 THR A CA 1
ATOM 1385 C C . THR A 1 171 ? -4.353 16.712 17.350 1.00 89.44 171 THR A C 1
ATOM 1387 O O . THR A 1 171 ? -5.269 16.920 18.146 1.00 89.44 171 THR A O 1
ATOM 1390 N N . ARG A 1 172 ? -3.069 16.809 17.694 1.00 86.25 172 ARG A N 1
ATOM 1391 C CA . ARG A 1 172 ? -2.567 17.272 18.995 1.00 86.25 172 ARG A CA 1
ATOM 1392 C C . ARG A 1 172 ? -1.890 18.633 18.812 1.00 86.25 172 ARG A C 1
ATOM 1394 O O . ARG A 1 172 ? -1.595 19.040 17.694 1.00 86.25 172 ARG A O 1
ATOM 1401 N N . MET A 1 173 ? -1.608 19.342 19.907 1.00 82.19 173 MET A N 1
ATOM 1402 C CA . MET A 1 173 ? -1.102 20.731 19.888 1.00 82.19 173 MET A CA 1
ATOM 1403 C C . MET A 1 173 ? 0.079 20.981 18.923 1.00 82.19 173 MET A C 1
ATOM 1405 O O . MET A 1 173 ? 0.177 22.064 18.354 1.00 82.19 173 MET A O 1
ATOM 1409 N N . TYR A 1 174 ? 0.945 19.984 18.714 1.00 85.06 174 TYR A N 1
ATOM 1410 C CA . TYR A 1 174 ? 2.130 20.077 17.851 1.00 85.06 174 TYR A CA 1
ATOM 1411 C C . TYR A 1 174 ? 2.200 18.991 16.769 1.00 85.06 174 TYR A C 1
ATOM 1413 O O . TYR A 1 174 ? 3.248 18.808 16.154 1.00 85.06 174 TYR A O 1
ATOM 1421 N N . GLN A 1 175 ? 1.122 18.233 16.562 1.00 83.56 175 GLN A N 1
ATOM 1422 C CA . GLN A 1 175 ? 1.103 17.110 15.626 1.00 83.56 175 GLN A CA 1
ATOM 1423 C C . GLN A 1 175 ? -0.227 17.099 14.865 1.00 83.56 175 GLN A C 1
ATOM 1425 O O . GLN A 1 175 ? -1.277 17.024 15.507 1.00 83.56 175 GLN A O 1
ATOM 1430 N N . PRO A 1 176 ? -0.218 17.187 13.522 1.00 90.44 176 PRO A N 1
ATOM 1431 C CA . PRO A 1 176 ? -1.435 17.023 12.738 1.00 90.44 176 PRO A CA 1
ATOM 1432 C C . PRO A 1 176 ? -1.978 15.599 12.895 1.00 90.44 176 PRO A C 1
ATOM 1434 O O . PRO A 1 176 ? -1.231 14.676 13.218 1.00 90.44 176 PRO A O 1
ATOM 1437 N N . SER A 1 177 ? -3.273 15.419 12.638 1.00 92.44 177 SER A N 1
ATOM 1438 C CA . SER A 1 177 ? -3.858 14.084 12.548 1.00 92.44 177 SER A CA 1
ATOM 1439 C C . SER A 1 177 ? -3.166 13.249 11.471 1.00 92.44 177 SER A C 1
ATOM 1441 O O . SER A 1 177 ? -2.869 13.770 10.391 1.00 92.44 177 SER A O 1
ATOM 1443 N N . TYR A 1 178 ? -2.982 11.960 11.726 1.00 93.19 178 TYR A N 1
ATOM 1444 C CA . TYR A 1 178 ? -2.378 11.029 10.777 1.00 93.19 178 TYR A CA 1
ATOM 1445 C C . TYR A 1 178 ? -3.036 9.653 10.872 1.00 93.19 178 TYR A C 1
ATOM 1447 O O . TYR A 1 178 ? -3.669 9.318 11.874 1.00 93.19 178 TYR A O 1
ATOM 1455 N N . TYR A 1 179 ? -2.901 8.866 9.808 1.00 96.25 179 TYR A N 1
ATOM 1456 C CA . TYR A 1 179 ? -3.368 7.486 9.790 1.00 96.25 179 TYR A CA 1
ATOM 1457 C C . TYR A 1 179 ? -2.256 6.568 10.282 1.00 96.25 179 TYR A C 1
ATOM 1459 O O . TYR A 1 179 ? -1.158 6.562 9.727 1.00 96.25 179 TYR A O 1
ATOM 1467 N N . LEU A 1 180 ? -2.548 5.795 11.321 1.00 96.44 180 LEU A N 1
ATOM 1468 C CA . LEU A 1 180 ? -1.652 4.805 11.889 1.00 96.44 180 LEU A CA 1
ATOM 1469 C C . LEU A 1 180 ? -2.038 3.413 11.365 1.00 96.44 180 LEU A C 1
ATOM 1471 O O . LEU A 1 180 ? -3.147 2.951 11.637 1.00 96.44 180 LEU A O 1
ATOM 1475 N N . PRO A 1 181 ? -1.153 2.748 10.604 1.00 98.19 181 PRO A N 1
ATOM 1476 C CA . PRO A 1 181 ? -1.277 1.337 10.261 1.00 98.19 181 PRO A CA 1
ATOM 1477 C C . PRO A 1 181 ? -1.486 0.461 11.492 1.00 98.19 181 PRO A C 1
ATOM 1479 O O . PRO A 1 181 ? -0.677 0.508 12.418 1.00 98.19 181 PRO A O 1
ATOM 1482 N N . SER A 1 182 ? -2.529 -0.364 11.494 1.00 98.19 182 SER A N 1
ATOM 1483 C CA . SER A 1 182 ? -2.858 -1.239 12.619 1.00 98.19 182 SER A CA 1
ATOM 1484 C C . SER A 1 182 ? -3.522 -2.531 12.150 1.00 98.19 182 SER A C 1
ATOM 1486 O O . SER A 1 182 ? -4.090 -2.609 11.067 1.00 98.19 182 SER A O 1
ATOM 1488 N N . TYR A 1 183 ? -3.503 -3.562 12.985 1.00 98.00 183 TYR A N 1
ATOM 1489 C CA . TYR A 1 183 ? -4.335 -4.744 12.805 1.00 98.00 183 TYR A CA 1
ATOM 1490 C C . TYR A 1 183 ? -5.367 -4.834 13.912 1.00 98.00 183 TYR A C 1
ATOM 1492 O O . TYR A 1 183 ? -5.062 -4.579 15.076 1.00 98.00 183 TYR A O 1
ATOM 1500 N N . VAL A 1 184 ? -6.566 -5.277 13.551 1.00 97.12 184 VAL A N 1
ATOM 1501 C CA . VAL A 1 184 ? -7.575 -5.707 14.514 1.00 97.12 184 VAL A CA 1
ATOM 1502 C C . VAL A 1 184 ? -7.822 -7.201 14.353 1.00 97.12 184 VAL A C 1
ATOM 1504 O O . VAL A 1 184 ? -8.069 -7.671 13.246 1.00 97.12 184 VAL A O 1
ATOM 1507 N N . THR A 1 185 ? -7.730 -7.956 15.445 1.00 96.62 185 THR A N 1
ATOM 1508 C CA . THR A 1 185 ? -8.010 -9.398 15.471 1.00 96.62 185 THR A CA 1
ATOM 1509 C C . THR A 1 185 ? -9.245 -9.664 16.320 1.00 96.62 185 THR A C 1
ATOM 1511 O O . THR A 1 185 ? -9.305 -9.236 17.470 1.00 96.62 185 THR A O 1
ATOM 1514 N N . VAL A 1 186 ? -10.231 -10.368 15.766 1.00 95.00 186 VAL A N 1
ATOM 1515 C CA . VAL A 1 186 ? -11.495 -10.699 16.432 1.00 95.00 186 VAL A CA 1
ATOM 1516 C C . VAL A 1 186 ? -11.481 -12.170 16.851 1.00 95.00 186 VAL A C 1
ATOM 1518 O O . VAL A 1 186 ? -11.660 -13.079 16.042 1.00 95.00 186 VAL A O 1
ATOM 1521 N N . ASN A 1 187 ? -11.304 -12.416 18.145 1.00 94.12 187 ASN A N 1
ATOM 1522 C CA . ASN A 1 187 ? -11.134 -13.751 18.713 1.00 94.12 187 ASN A CA 1
ATOM 1523 C C . ASN A 1 187 ? -12.485 -14.351 19.128 1.00 94.12 187 ASN A C 1
ATOM 1525 O O . ASN A 1 187 ? -12.775 -14.508 20.313 1.00 94.12 187 ASN A O 1
ATOM 1529 N N . LEU A 1 188 ? -13.345 -14.679 18.159 1.00 90.69 188 LEU A N 1
ATOM 1530 C CA . LEU A 1 188 ? -14.676 -15.241 18.449 1.00 90.69 188 LEU A CA 1
ATOM 1531 C C . LEU A 1 188 ? -14.651 -16.703 18.915 1.00 90.69 188 LEU A C 1
ATOM 1533 O O . LEU A 1 188 ? -15.600 -17.138 19.566 1.00 90.69 188 LEU A O 1
ATOM 1537 N N . GLY A 1 189 ? -13.599 -17.448 18.561 1.00 88.50 189 GLY A N 1
ATOM 1538 C CA . GLY A 1 189 ? -13.434 -18.867 18.896 1.00 88.50 189 GLY A CA 1
ATOM 1539 C C . GLY A 1 189 ? -12.716 -19.140 20.221 1.00 88.50 189 GLY A C 1
ATOM 1540 O O . GLY A 1 189 ? -12.560 -20.302 20.587 1.00 88.50 189 GLY A O 1
ATOM 1541 N N . ALA A 1 190 ? -12.256 -18.101 20.921 1.00 89.12 190 ALA A N 1
ATOM 1542 C CA . ALA A 1 190 ? -11.634 -18.234 22.235 1.00 89.12 190 ALA A CA 1
ATOM 1543 C C . ALA A 1 190 ? -12.691 -18.439 23.337 1.00 89.12 190 ALA A C 1
ATOM 1545 O O . ALA A 1 190 ? -13.846 -18.039 23.174 1.00 89.12 190 ALA A O 1
ATOM 1546 N N . GLU A 1 191 ? -12.287 -19.038 24.465 1.00 90.75 191 GLU A N 1
ATOM 1547 C CA . GLU A 1 191 ? -13.151 -19.206 25.647 1.00 90.75 191 GLU A CA 1
ATOM 1548 C C . GLU A 1 191 ? -13.686 -17.851 26.129 1.00 90.75 191 GLU A C 1
ATOM 1550 O O . GLU A 1 191 ? -14.892 -17.674 26.310 1.00 90.75 191 GLU A O 1
ATOM 1555 N N . GLU A 1 192 ? -12.791 -16.867 26.230 1.00 93.12 192 GLU A N 1
ATOM 1556 C CA . GLU A 1 192 ? -13.149 -15.470 26.421 1.00 93.12 192 GLU A CA 1
ATOM 1557 C C . GLU A 1 192 ? -13.032 -14.712 25.094 1.00 93.12 192 GLU A C 1
ATOM 1559 O O . GLU A 1 192 ? -11.945 -14.525 24.541 1.00 93.12 192 GLU A O 1
ATOM 1564 N N . LYS A 1 193 ? -14.180 -14.273 24.566 1.00 95.56 193 LYS A N 1
ATOM 1565 C CA . LYS A 1 193 ? -14.239 -13.496 23.322 1.00 95.56 193 LYS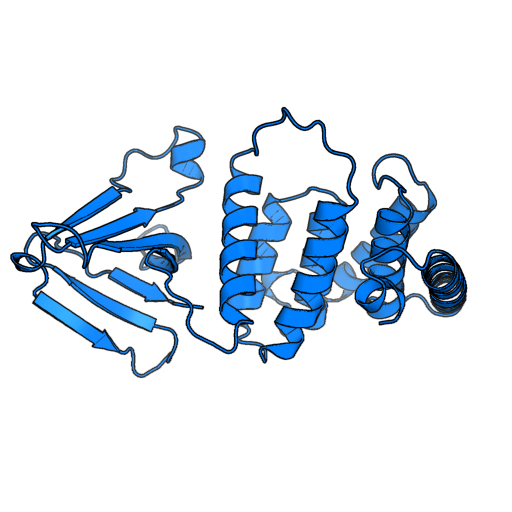 A CA 1
ATOM 1566 C C . LYS A 1 193 ? -13.569 -12.144 23.516 1.00 95.56 193 LYS A C 1
ATOM 1568 O O . LYS A 1 193 ? -13.877 -11.431 24.473 1.00 95.56 193 LYS A O 1
ATOM 1573 N N . SER A 1 194 ? -12.723 -11.763 22.569 1.00 95.44 194 SER A N 1
ATOM 1574 C CA . SER A 1 194 ? -11.958 -10.519 22.643 1.00 95.44 194 SER A CA 1
ATOM 1575 C C . SER A 1 194 ? -11.700 -9.898 21.273 1.00 95.44 194 SER A C 1
ATOM 1577 O O . SER A 1 194 ? -11.824 -10.549 20.233 1.00 95.44 194 SER A O 1
ATOM 1579 N N . ILE A 1 195 ? -11.337 -8.619 21.291 1.00 95.94 195 ILE A N 1
ATOM 1580 C CA . ILE A 1 195 ? -10.771 -7.885 20.164 1.00 95.94 195 ILE A CA 1
ATOM 1581 C C . ILE A 1 195 ? -9.365 -7.444 20.564 1.00 95.94 195 ILE A C 1
ATOM 1583 O O . ILE A 1 195 ? -9.201 -6.769 21.578 1.00 95.94 195 ILE A O 1
ATOM 1587 N N . GLN A 1 196 ? -8.363 -7.800 19.765 1.00 96.25 196 GLN A N 1
ATOM 1588 C CA . GLN A 1 196 ? -7.010 -7.270 19.905 1.00 96.25 196 GLN A CA 1
ATOM 1589 C C . GLN A 1 196 ? -6.777 -6.172 18.870 1.00 96.25 196 GLN A C 1
ATOM 1591 O O . GLN A 1 196 ? -7.032 -6.390 17.687 1.00 96.25 196 GLN A O 1
ATOM 1596 N N . VAL A 1 197 ? -6.277 -5.016 19.296 1.00 96.75 197 VAL A N 1
ATOM 1597 C CA . VAL A 1 197 ? -5.858 -3.914 18.423 1.00 96.75 197 VAL A CA 1
ATOM 1598 C C . VAL A 1 197 ? -4.351 -3.759 18.556 1.00 96.75 197 VAL A C 1
ATOM 1600 O O . VAL A 1 197 ? -3.850 -3.569 19.661 1.00 96.75 197 VAL A O 1
ATOM 1603 N N . TRP A 1 198 ? -3.634 -3.828 17.438 1.00 97.00 198 TRP A N 1
ATOM 1604 C CA . TRP A 1 198 ? -2.178 -3.729 17.411 1.00 97.00 198 TRP A CA 1
ATOM 1605 C C . TRP A 1 198 ? -1.708 -2.695 16.388 1.00 97.00 198 TRP A C 1
ATOM 1607 O O . TRP A 1 198 ? -1.974 -2.831 15.196 1.00 97.00 198 TRP A O 1
ATOM 1617 N N . ASN A 1 199 ? -0.995 -1.670 16.845 1.00 96.56 199 ASN A N 1
ATOM 1618 C CA . ASN A 1 199 ? -0.486 -0.577 16.024 1.00 96.56 199 ASN A CA 1
ATOM 1619 C C . ASN A 1 199 ? 0.904 -0.900 15.471 1.00 96.56 199 ASN A C 1
ATOM 1621 O O . ASN A 1 199 ? 1.831 -1.221 16.214 1.00 96.56 199 ASN A O 1
ATOM 1625 N N . LEU A 1 200 ? 1.082 -0.704 14.168 1.00 96.69 200 LEU A N 1
ATOM 1626 C CA . LEU A 1 200 ? 2.373 -0.747 13.493 1.00 96.69 200 LEU A CA 1
ATOM 1627 C C . LEU A 1 200 ? 2.994 0.651 13.515 1.00 96.69 200 LEU A C 1
ATOM 1629 O O . LEU A 1 200 ? 2.895 1.433 12.570 1.00 96.69 200 LEU A O 1
ATOM 1633 N N . CYS A 1 201 ? 3.642 0.977 14.631 1.00 95.75 201 CYS A N 1
ATOM 1634 C CA . CYS A 1 201 ? 4.294 2.266 14.815 1.00 95.75 201 CYS A CA 1
ATOM 1635 C C . CYS A 1 201 ? 5.748 2.238 14.321 1.00 95.75 201 CYS A C 1
ATOM 1637 O O . CYS A 1 201 ? 6.609 1.585 14.913 1.00 95.75 201 CYS A O 1
ATOM 1639 N N . LEU A 1 202 ? 6.041 3.019 13.277 1.00 94.81 202 LEU A N 1
ATOM 1640 C CA . LEU A 1 202 ? 7.397 3.159 12.736 1.00 94.81 202 LEU A CA 1
ATOM 1641 C C . LEU A 1 202 ? 8.398 3.655 13.795 1.00 94.81 202 LEU A C 1
ATOM 1643 O O . LEU A 1 202 ? 9.519 3.155 13.876 1.00 94.81 202 LEU A O 1
ATOM 1647 N N . ASP A 1 203 ? 7.992 4.608 14.636 1.00 94.50 203 ASP A N 1
ATOM 1648 C CA . ASP A 1 203 ? 8.849 5.141 15.698 1.00 94.50 203 ASP A CA 1
ATOM 1649 C C . ASP A 1 203 ? 9.109 4.113 16.802 1.00 94.50 203 ASP A C 1
ATOM 1651 O O . ASP A 1 203 ? 10.204 4.088 17.362 1.00 94.50 203 ASP A O 1
ATOM 1655 N N . GLN A 1 204 ? 8.151 3.229 17.098 1.00 95.50 204 GLN A N 1
ATOM 1656 C CA . GLN A 1 204 ? 8.359 2.122 18.035 1.00 95.50 204 GLN A CA 1
ATOM 1657 C C . GLN A 1 204 ? 9.388 1.132 17.483 1.00 95.50 204 GLN A C 1
ATOM 1659 O O . GLN A 1 204 ? 10.323 0.771 18.195 1.00 95.50 204 GLN A O 1
ATOM 1664 N N . MET A 1 205 ? 9.271 0.755 16.205 1.00 94.50 205 MET A N 1
ATOM 1665 C CA . MET A 1 205 ? 10.231 -0.130 15.527 1.00 94.50 205 MET A CA 1
ATOM 1666 C C . MET A 1 205 ? 11.651 0.459 15.502 1.00 94.50 205 MET A C 1
ATOM 1668 O O . MET A 1 205 ? 12.631 -0.279 15.494 1.00 94.50 205 MET A O 1
ATOM 1672 N N . LYS A 1 206 ? 11.770 1.792 15.534 1.00 94.06 206 LYS A N 1
ATOM 1673 C CA . LYS A 1 206 ? 13.045 2.524 15.616 1.00 94.06 206 LYS A CA 1
ATOM 1674 C C . LYS A 1 206 ? 13.507 2.827 17.050 1.00 94.06 206 LYS A C 1
ATOM 1676 O O . LYS A 1 206 ? 14.540 3.466 17.221 1.00 94.06 206 LYS A O 1
ATOM 1681 N N . GLY A 1 207 ? 12.766 2.400 18.076 1.00 94.12 207 GLY A N 1
ATOM 1682 C CA . GLY A 1 207 ? 13.101 2.626 19.489 1.00 94.12 207 GLY A CA 1
ATOM 1683 C C . GLY A 1 207 ? 12.812 4.039 20.019 1.00 94.12 207 GLY A C 1
ATOM 1684 O O . GLY A 1 207 ? 13.243 4.381 21.120 1.00 94.12 207 GLY A O 1
ATOM 1685 N N . ASN A 1 208 ? 12.072 4.855 19.266 1.00 95.31 208 ASN A N 1
ATOM 1686 C CA . ASN A 1 208 ? 11.777 6.259 19.575 1.00 95.31 208 ASN A CA 1
ATOM 1687 C C . ASN A 1 208 ? 10.384 6.479 20.188 1.00 95.31 208 ASN A C 1
ATOM 1689 O O . ASN A 1 208 ? 10.097 7.576 20.666 1.00 95.31 208 ASN A O 1
ATOM 1693 N N . CYS A 1 209 ? 9.523 5.458 20.209 1.00 94.38 209 CYS A N 1
ATOM 1694 C CA . CYS A 1 209 ? 8.189 5.533 20.805 1.00 94.38 209 CYS A CA 1
ATOM 1695 C C . CYS A 1 209 ? 8.069 4.650 22.055 1.00 94.38 209 CYS A C 1
ATOM 1697 O O . CYS A 1 209 ? 8.528 3.510 22.071 1.00 94.38 209 CYS A O 1
ATOM 1699 N N . ARG A 1 210 ? 7.419 5.179 23.101 1.00 92.44 210 ARG A N 1
ATOM 1700 C CA . ARG A 1 210 ? 7.107 4.468 24.358 1.00 92.44 210 ARG A CA 1
ATOM 1701 C C . ARG A 1 210 ? 5.605 4.363 24.633 1.00 92.44 210 ARG A C 1
ATOM 1703 O O . ARG A 1 210 ? 5.211 4.058 25.755 1.00 92.44 210 ARG A O 1
ATOM 1710 N N . GLN A 1 211 ? 4.775 4.700 23.649 1.00 90.88 211 GLN A N 1
ATOM 1711 C CA . GLN A 1 211 ? 3.326 4.609 23.790 1.00 90.88 211 GLN A CA 1
ATOM 1712 C C . GLN A 1 211 ? 2.890 3.139 23.801 1.00 90.88 211 GLN A C 1
ATOM 1714 O O . GLN A 1 211 ? 3.628 2.250 23.368 1.00 90.88 211 GLN A O 1
ATOM 1719 N N . VAL A 1 212 ? 1.691 2.887 24.323 1.00 92.38 212 VAL A N 1
ATOM 1720 C CA . VAL A 1 212 ? 1.053 1.576 24.195 1.00 92.38 212 VAL A CA 1
ATOM 1721 C C . VAL A 1 212 ? 0.644 1.402 22.734 1.00 92.38 212 VAL A C 1
ATOM 1723 O O . VAL A 1 212 ? 0.145 2.340 22.117 1.00 92.38 212 VAL A O 1
ATOM 1726 N N . HIS A 1 213 ? 0.901 0.219 22.184 1.00 94.94 213 HIS A N 1
ATOM 1727 C CA . HIS A 1 213 ? 0.594 -0.126 20.795 1.00 94.94 213 HIS A CA 1
ATOM 1728 C C . HIS A 1 213 ? -0.132 -1.467 20.669 1.00 94.94 213 HIS A C 1
ATOM 1730 O O . HIS A 1 213 ? -0.403 -1.890 19.555 1.00 94.94 213 HIS A O 1
ATOM 1736 N N . ASP A 1 214 ? -0.434 -2.140 21.778 1.00 95.56 214 ASP A N 1
ATOM 1737 C CA . ASP A 1 214 ? -1.128 -3.424 21.804 1.00 95.56 214 ASP A CA 1
ATOM 1738 C C . ASP A 1 214 ? -2.175 -3.387 22.916 1.00 95.56 214 ASP A C 1
ATOM 1740 O O . ASP A 1 214 ? -1.851 -3.113 24.076 1.00 95.56 214 ASP A O 1
ATOM 1744 N N . TRP A 1 215 ? -3.429 -3.619 22.546 1.00 95.31 215 TRP A N 1
ATOM 1745 C CA . TRP A 1 215 ? -4.557 -3.667 23.461 1.00 95.31 215 TRP A CA 1
ATOM 1746 C C . TRP A 1 215 ? -5.362 -4.930 23.213 1.00 95.31 215 TRP A C 1
ATOM 1748 O O . TRP A 1 215 ? -5.715 -5.233 22.075 1.00 95.31 215 TRP A O 1
ATOM 1758 N N . LEU A 1 216 ? -5.734 -5.609 24.295 1.00 94.88 216 LEU A N 1
ATOM 1759 C CA . LEU A 1 216 ? -6.673 -6.722 24.275 1.00 94.88 216 LEU A CA 1
ATOM 1760 C C . LEU A 1 216 ? -7.934 -6.320 25.044 1.00 94.88 216 LEU A C 1
ATOM 1762 O O . LEU A 1 216 ? -7.890 -6.095 26.252 1.00 94.88 216 LEU A O 1
ATOM 1766 N N . PHE A 1 217 ? -9.057 -6.231 24.340 1.00 94.62 217 PHE A N 1
ATOM 1767 C CA . PHE A 1 217 ? -10.354 -5.885 24.908 1.00 94.62 217 PHE A CA 1
ATOM 1768 C C . PHE A 1 217 ? -11.251 -7.116 24.951 1.00 94.62 217 PHE A C 1
ATOM 1770 O O . PHE A 1 217 ? -11.666 -7.628 23.910 1.00 94.62 217 PHE A O 1
ATOM 1777 N N . ASN A 1 218 ? -11.583 -7.583 26.151 1.00 94.56 218 ASN A N 1
ATOM 1778 C CA . ASN A 1 218 ? -12.580 -8.635 26.321 1.00 94.56 218 ASN A CA 1
ATOM 1779 C C . ASN A 1 218 ? -13.975 -8.107 25.972 1.00 94.56 218 ASN A C 1
ATOM 1781 O O . ASN A 1 218 ? -14.255 -6.915 26.086 1.00 94.56 218 ASN A O 1
ATOM 1785 N N . ALA A 1 219 ? -14.886 -8.994 25.573 1.00 93.31 219 ALA A N 1
ATOM 1786 C CA . ALA A 1 219 ? -16.230 -8.601 25.146 1.00 93.31 219 ALA A CA 1
ATOM 1787 C C . ALA A 1 219 ? -16.983 -7.754 26.192 1.00 93.31 219 ALA A C 1
ATOM 1789 O O . ALA A 1 219 ? -17.764 -6.881 25.826 1.00 93.31 219 ALA A O 1
ATOM 1790 N N . SER A 1 220 ? -16.724 -7.978 27.482 1.00 92.88 220 SER A N 1
ATOM 1791 C CA . SER A 1 220 ? -17.297 -7.218 28.599 1.00 92.88 220 SER A CA 1
ATOM 1792 C C . SER A 1 220 ? -16.806 -5.767 28.694 1.00 92.88 220 SER A C 1
ATOM 1794 O O . SER A 1 220 ? -17.530 -4.928 29.230 1.00 92.88 220 SER A O 1
ATOM 1796 N N . SER A 1 221 ? -15.616 -5.448 28.171 1.00 93.25 221 SER A N 1
ATOM 1797 C CA . SER A 1 221 ? -15.051 -4.092 28.197 1.00 93.25 221 SER A CA 1
ATOM 1798 C C . SER A 1 221 ? -15.439 -3.251 26.977 1.00 93.25 221 SER A C 1
ATOM 1800 O O . SER A 1 221 ? -15.220 -2.038 26.975 1.00 93.25 221 SER A O 1
ATOM 1802 N N . ILE A 1 222 ? -16.065 -3.851 25.961 1.00 93.44 222 ILE A N 1
ATOM 1803 C CA . ILE A 1 222 ? -16.568 -3.151 24.774 1.00 93.44 222 ILE A CA 1
ATOM 1804 C C . ILE A 1 222 ? -17.927 -2.522 25.103 1.00 93.44 222 ILE A C 1
ATOM 1806 O O . ILE A 1 222 ? -18.899 -3.218 25.390 1.00 93.44 222 ILE A O 1
ATOM 1810 N N . LYS A 1 223 ? -18.017 -1.189 25.040 1.00 93.88 223 LYS A N 1
ATOM 1811 C CA . LYS A 1 223 ? -19.271 -0.452 25.278 1.00 93.88 223 LYS A CA 1
ATOM 1812 C C . LYS A 1 223 ? -20.206 -0.555 24.078 1.00 93.88 223 LYS A C 1
ATOM 1814 O O . LYS A 1 223 ? -21.380 -0.873 24.229 1.00 93.88 223 LYS A O 1
ATOM 1819 N N . THR A 1 224 ? -19.697 -0.205 22.899 1.00 94.62 224 THR A N 1
ATOM 1820 C CA . THR A 1 224 ? -20.451 -0.215 21.642 1.00 94.62 224 THR A CA 1
ATOM 1821 C C . THR A 1 224 ? -19.505 -0.081 20.451 1.00 94.62 224 THR A C 1
ATOM 1823 O O . THR A 1 224 ? -18.343 0.304 20.601 1.00 94.62 224 THR A O 1
ATOM 1826 N N . ILE A 1 225 ? -20.027 -0.368 19.262 1.00 94.88 225 ILE A N 1
ATOM 1827 C CA . ILE A 1 225 ? -19.373 -0.149 17.974 1.00 94.88 225 ILE A CA 1
ATOM 1828 C C . ILE A 1 225 ? -20.346 0.638 17.095 1.00 94.88 225 ILE A C 1
ATOM 1830 O O . ILE A 1 225 ? -21.530 0.299 17.037 1.00 94.88 225 ILE A O 1
ATOM 1834 N N . THR A 1 226 ? -19.889 1.700 16.432 1.00 96.31 226 THR A N 1
ATOM 1835 C CA . THR A 1 226 ? -20.751 2.514 15.556 1.00 96.31 226 THR A CA 1
ATOM 1836 C C . THR A 1 226 ? -20.104 2.782 14.203 1.00 96.31 226 THR A C 1
ATOM 1838 O O . THR A 1 226 ? -18.887 2.886 14.086 1.00 96.31 226 THR A O 1
ATOM 1841 N N . LEU A 1 227 ? -20.928 2.895 13.160 1.00 96.12 227 LEU A N 1
ATOM 1842 C CA . LEU A 1 227 ? -20.473 3.263 11.820 1.00 96.12 227 LEU A CA 1
ATOM 1843 C C . LEU A 1 227 ? -20.296 4.778 11.704 1.00 96.12 227 LEU A C 1
ATOM 1845 O O . LEU A 1 227 ? -21.124 5.555 12.199 1.00 96.12 227 LEU A O 1
ATOM 1849 N N . TYR A 1 228 ? -19.262 5.212 10.986 1.00 94.38 228 TYR A N 1
ATOM 1850 C CA . TYR A 1 228 ? -19.057 6.624 10.705 1.00 94.38 228 TYR A CA 1
ATOM 1851 C C . TYR A 1 228 ? -19.875 7.084 9.499 1.00 94.38 228 TYR A C 1
ATOM 1853 O O . TYR A 1 228 ? -19.681 6.656 8.368 1.00 94.38 228 TYR A O 1
ATOM 1861 N N . LYS A 1 229 ? -20.768 8.050 9.713 1.00 92.12 229 LYS A N 1
ATOM 1862 C CA . LYS A 1 229 ? -21.697 8.502 8.664 1.00 92.12 229 LYS A CA 1
ATOM 1863 C C . LYS A 1 229 ? -21.042 9.219 7.476 1.00 92.12 229 LYS A C 1
ATOM 1865 O O . LYS A 1 229 ? -21.697 9.363 6.451 1.00 92.12 229 LYS A O 1
ATOM 1870 N N . ARG A 1 230 ? -19.817 9.745 7.617 1.00 93.00 230 ARG A N 1
ATOM 1871 C CA . ARG A 1 230 ? -19.143 10.505 6.541 1.00 93.00 230 ARG A CA 1
ATOM 1872 C C . ARG A 1 230 ? -18.157 9.668 5.724 1.00 93.00 230 ARG A C 1
ATOM 1874 O O . ARG A 1 230 ? -17.735 10.117 4.663 1.00 93.00 230 ARG A O 1
ATOM 1881 N N . ASP A 1 231 ? -17.774 8.493 6.214 1.00 94.81 231 ASP A N 1
ATOM 1882 C CA . ASP A 1 231 ? -16.895 7.565 5.506 1.00 94.81 231 ASP A CA 1
ATOM 1883 C C . ASP A 1 231 ? -17.329 6.140 5.837 1.00 94.81 231 ASP A C 1
ATOM 1885 O O . ASP A 1 231 ? -17.181 5.701 6.974 1.00 94.81 231 ASP A O 1
ATOM 1889 N N . GLU A 1 232 ? -17.871 5.434 4.849 1.00 94.06 232 GLU A N 1
ATOM 1890 C CA . GLU A 1 232 ? -18.400 4.074 5.008 1.00 94.06 232 GLU A CA 1
ATOM 1891 C C . GLU A 1 232 ? -17.336 3.046 5.404 1.00 94.06 232 GLU A C 1
ATOM 1893 O O . GLU A 1 232 ? -17.663 2.006 5.967 1.00 94.06 232 GLU A O 1
ATOM 1898 N N . ARG A 1 233 ? -16.059 3.372 5.178 1.00 95.62 233 ARG A N 1
ATOM 1899 C CA . ARG A 1 233 ? -14.917 2.551 5.588 1.00 95.62 233 ARG A CA 1
ATOM 1900 C C . ARG A 1 233 ? -14.659 2.620 7.091 1.00 95.62 233 ARG A C 1
ATOM 1902 O O . ARG A 1 233 ? -13.898 1.813 7.611 1.00 95.62 233 ARG A O 1
ATOM 1909 N N . ALA A 1 234 ? -15.218 3.608 7.792 1.00 96.75 234 ALA A N 1
ATOM 1910 C CA . ALA A 1 234 ? -14.841 3.912 9.165 1.00 96.75 234 ALA A CA 1
ATOM 1911 C C . ALA A 1 234 ? -15.837 3.403 10.215 1.00 96.75 234 ALA A C 1
ATOM 1913 O O . ALA A 1 234 ? -17.056 3.564 10.111 1.00 96.75 234 ALA A O 1
ATOM 1914 N N . VAL A 1 235 ? -15.272 2.866 11.292 1.00 96.62 235 VAL A N 1
ATOM 1915 C CA . VAL A 1 235 ? -15.954 2.319 12.461 1.00 96.62 235 VAL A CA 1
ATOM 1916 C C . VAL A 1 235 ? -15.336 2.915 13.723 1.00 96.62 235 VAL A C 1
ATOM 1918 O O . VAL A 1 235 ? -14.116 3.014 13.836 1.00 96.62 235 VAL A O 1
ATOM 1921 N N . PHE A 1 236 ? -16.171 3.284 14.689 1.00 96.25 236 PHE A N 1
ATOM 1922 C CA . PHE A 1 236 ? -15.739 3.676 16.026 1.00 96.25 236 PHE A CA 1
ATOM 1923 C C . PHE A 1 236 ? -15.895 2.511 16.996 1.00 96.25 236 PHE A C 1
ATOM 1925 O O . PHE A 1 236 ? -16.982 1.935 17.104 1.00 96.25 236 PHE A O 1
ATOM 1932 N N . LEU A 1 237 ? -14.828 2.200 17.727 1.00 96.00 237 LEU A N 1
ATOM 1933 C CA . LEU A 1 237 ? -14.830 1.258 18.842 1.00 96.00 237 LEU A CA 1
ATOM 1934 C C . LEU A 1 237 ? -14.722 2.029 20.162 1.00 96.00 237 LEU A C 1
ATOM 1936 O O . LEU A 1 237 ? -13.727 2.710 20.404 1.00 96.00 237 LEU A O 1
ATOM 1940 N N . TYR A 1 238 ? -15.737 1.867 21.013 1.00 94.44 238 TYR A N 1
ATOM 1941 C CA . TYR A 1 238 ? -15.823 2.490 22.333 1.00 94.44 238 TYR A CA 1
ATOM 1942 C C . TYR A 1 238 ? -15.591 1.435 23.415 1.00 94.44 238 TYR A C 1
ATOM 1944 O O . TYR A 1 238 ? -16.305 0.427 23.464 1.00 94.44 238 TYR A O 1
ATOM 1952 N N . VAL A 1 239 ? -14.648 1.676 24.324 1.00 92.62 239 VAL A N 1
ATOM 1953 C CA . VAL A 1 239 ? -14.272 0.729 25.392 1.00 92.62 239 VAL A CA 1
ATOM 1954 C C . VAL A 1 239 ? -14.400 1.362 26.784 1.00 92.62 239 VAL A C 1
ATOM 1956 O O . VAL A 1 239 ? -14.469 2.583 26.935 1.00 92.62 239 VAL A O 1
ATOM 1959 N N . GLN A 1 240 ? -14.549 0.543 27.827 1.00 83.56 240 GLN A N 1
ATOM 1960 C CA . GLN A 1 240 ? -14.816 1.013 29.192 1.00 83.56 240 GLN A CA 1
ATOM 1961 C C . GLN A 1 240 ? -13.615 1.686 29.854 1.00 83.56 240 GLN A C 1
ATOM 1963 O O . GLN A 1 240 ? -13.796 2.734 30.471 1.00 83.56 240 GLN A O 1
ATOM 1968 N N . GLU A 1 241 ? -12.425 1.113 29.686 1.00 71.88 241 GLU A N 1
ATOM 1969 C CA . GLU A 1 241 ? -11.214 1.471 30.438 1.00 71.88 241 GLU A CA 1
ATOM 1970 C C . GLU A 1 241 ? -10.216 2.331 29.647 1.00 71.88 241 GLU A C 1
ATOM 1972 O O . GLU A 1 241 ? -9.158 2.672 30.168 1.00 71.88 241 GLU A O 1
ATOM 1977 N N . ASN A 1 242 ? -10.544 2.710 28.407 1.00 71.38 242 ASN A N 1
ATOM 1978 C CA . ASN A 1 242 ? -9.741 3.645 27.621 1.00 71.38 242 ASN A CA 1
ATOM 1979 C C . ASN A 1 242 ? -10.441 5.008 27.567 1.00 71.38 242 ASN A C 1
ATOM 1981 O O . ASN A 1 242 ? -11.659 5.064 27.382 1.00 71.38 242 ASN A O 1
ATOM 1985 N N . SER A 1 243 ? -9.688 6.096 27.760 1.00 64.12 243 SER A N 1
ATOM 1986 C CA . SER A 1 243 ? -10.229 7.456 27.618 1.00 64.12 243 SER A CA 1
ATOM 1987 C C . SER A 1 243 ? -10.529 7.798 26.165 1.00 64.12 243 SER A C 1
ATOM 1989 O O . SER A 1 243 ? -11.417 8.610 25.907 1.00 64.12 243 SER A O 1
ATOM 1991 N N . ASP A 1 244 ? -9.790 7.172 25.250 1.00 74.12 244 ASP A N 1
ATOM 1992 C CA . ASP A 1 244 ? -9.802 7.486 23.831 1.00 74.12 244 ASP A CA 1
ATOM 1993 C C . ASP A 1 244 ? -10.530 6.380 23.053 1.00 74.12 244 ASP A C 1
ATOM 1995 O O . ASP A 1 244 ? -10.324 5.182 23.283 1.00 74.12 244 ASP A O 1
ATOM 1999 N N . ASP A 1 245 ? -11.391 6.799 22.128 1.00 87.88 245 ASP A N 1
ATOM 2000 C CA . ASP A 1 245 ? -12.094 5.916 21.200 1.00 87.88 245 ASP A C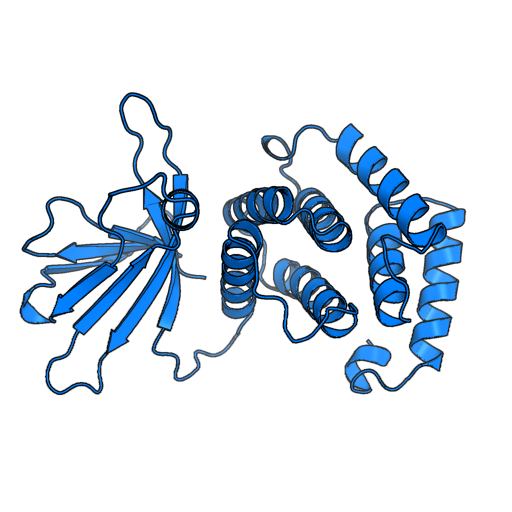A 1
ATOM 2001 C C . ASP A 1 245 ? -11.211 5.615 19.983 1.00 87.88 245 ASP A C 1
ATOM 2003 O O . ASP A 1 245 ? -10.459 6.474 19.516 1.00 87.88 245 ASP A O 1
ATOM 2007 N N . PHE A 1 246 ? -11.343 4.420 19.403 1.00 94.44 246 PHE A N 1
ATOM 2008 C CA . PHE A 1 246 ? -10.604 4.070 18.187 1.00 94.44 246 PHE A CA 1
ATOM 2009 C C . PHE A 1 246 ? -11.456 4.342 16.951 1.00 94.44 246 PHE A C 1
ATOM 2011 O O . PHE A 1 246 ? -12.462 3.666 16.728 1.00 94.44 246 PHE A O 1
ATOM 2018 N N . GLN A 1 247 ? -11.033 5.298 16.122 1.00 96.19 247 GLN A N 1
ATOM 2019 C CA . GLN A 1 247 ? -11.601 5.516 14.793 1.00 96.19 247 GLN A CA 1
ATOM 2020 C C . GLN A 1 247 ? -10.824 4.692 13.758 1.00 96.19 247 GLN A C 1
ATOM 2022 O O . GLN A 1 247 ? -9.749 5.091 13.315 1.00 96.19 247 GLN A O 1
ATOM 2027 N N . MET A 1 248 ? -11.377 3.542 13.383 1.00 97.50 248 MET A N 1
ATOM 2028 C CA . MET A 1 248 ? -10.739 2.531 12.539 1.00 97.50 248 MET A CA 1
ATOM 2029 C C . MET A 1 248 ? -11.304 2.572 11.121 1.00 97.50 248 MET A C 1
ATOM 2031 O O . MET A 1 248 ? -12.516 2.498 10.947 1.00 97.50 248 MET A O 1
ATOM 2035 N N . PHE A 1 249 ? -10.445 2.649 10.111 1.00 97.88 249 PHE A N 1
ATOM 2036 C CA . PHE A 1 249 ? -10.804 2.597 8.696 1.00 97.88 249 PHE A CA 1
ATOM 2037 C C . PHE A 1 249 ? -10.428 1.229 8.130 1.00 97.88 249 PHE A C 1
ATOM 2039 O O . PHE A 1 249 ? -9.250 0.870 8.094 1.00 97.88 249 PHE A O 1
ATOM 2046 N N . PHE A 1 250 ? -11.435 0.482 7.698 1.00 96.12 250 PHE A N 1
ATOM 2047 C CA . PHE A 1 250 ? -11.301 -0.823 7.066 1.00 96.12 250 PHE A CA 1
ATOM 2048 C C . PHE A 1 250 ? -11.046 -0.682 5.553 1.00 96.12 250 PHE A C 1
ATOM 2050 O O . PHE A 1 250 ? -11.276 0.406 5.011 1.00 96.12 250 PHE A O 1
ATOM 2057 N N . PRO A 1 251 ? -10.490 -1.720 4.901 1.00 92.75 251 PRO A N 1
ATOM 2058 C CA . PRO A 1 251 ? -10.282 -1.772 3.452 1.00 92.75 251 PRO A CA 1
ATOM 2059 C C . PRO A 1 251 ? -11.573 -1.642 2.639 1.00 92.75 251 PRO A C 1
ATOM 2061 O O . PRO A 1 251 ? -12.626 -2.121 3.119 1.00 92.75 251 PRO A O 1
#

Secondary structure (DSSP, 8-state):
-HHHHTTT--HHHHHHHHHHHHHHHHHS--HHHHHHHHHHHHHTT--TTT-HHHHHHHHHHHHHHHTT--GGG---HHHHHHHHHHHHHTT-HHHHHHHHHHHHHH---HHHHHHHHHHHHHHHHHS---TT-PPPHHHHHHHHHHHHHHHHT-SS--S--EEEEEEEEPPBTTB--EEEEEEEEEETTSSS-EEEEEE--HHHHTT---S--EEEEEGGGEEEEEE-TT-TTEEEEEESS-SS-EEEE--